Protein AF-A0A1V5NYH4-F1 (afdb_monomer_lite)

Secondary structure (DSSP, 8-state):
----------S----PPP-EE---S---BPP-TT-BGGG--TT-SSS-S----EEEEE-TTS-EEEEE-TT--BHHHHHHHHH-GGG---EEEEE-TTSSSEEEEE-S--SS-EEEEEESSSHHHHTT--EEESSSEEPPPP--PPP-TT-BGGGBTGGGT-----EEEEEETTEEEEEE-TT--BHHHHHHHHHHS-GGG-EEEEE-TTSS-EEEEETT--S-EEEEE-TT--HHHHTT-B----HHHHHHHHHHHHHTT-HHHIIIIIHHHHHHHHHHHHHHHHHHHHHHHHHHHHHHHHHHHHHHHHHHHHHHH---HHHHHHHHHHHHHHHHHHHHHHHHHHHHHHHHT--

Foldseek 3Di:
DDPDPPDPPDDPPPDDDFAKQWFPFFQQFFADQAFFQQQWPLQDPPDRGAWFAWKWWAALQGDIATFGLPPDTGPNSVQCRVPPPVRVAQWHWDQDPVRQAIKIFGDPPHQHKTAMGDDVGCRCVLRQNHDIDSDRMRDRDGRRGFADQARFQQRTCVVPVGAQFAKKWKAAALDTDIQHRPPGTGVNSVQCSQCPVDCVNQKGWDQDSSRGAIMMGRNVRHPDIAMGDDPPGCNCVSRSRHDPLDVVVLVVVLVVCVVSVVVCCNPRPSVVSNVVNVVVVVVVVVVVVVVVVVVVVVVVVVVVVVVVVVVVCCVVPPDPVVVVVVVVVVVVVVVVVVVVVVVVVVVVVVVVVPD

Radius of gyration: 40.14 Å; chains: 1; bounding box: 80×138×103 Å

Sequence (355 aa):
MNHTTSTLTGTPITSKALPTLLGSVDLNPAVDETTELSALNSGRTLNKGANLGVIRITDKAGNFRAIDLRGAKTIKDVLDKINDRTNGIGVEARINANRNGIDIVDKTGGSGWLEVIDIGSSAAADLGIFGKTIETQIRGADIDPAVTASTKIDLLRVNEGGVPLGKVYVQSGDYSGTIDLTGVKTVGELMEKLSTTDSNFNMAAWVDSDGKRLNITNTKGQAYIKVRDLGETATASSLGLGGSRSIFETLVDLRDNLYRNDSKAISEESIKVIQEDIERVLKVHAEVGSRINRLDYAKEKAETINLNLSKMLSEVEDIDMTEAITRMTQYETAFQAALQTGAKLLQTTLMDFLS

Structure (mmCIF, N/CA/C/O backbone):
data_AF-A0A1V5NYH4-F1
#
_entry.id   AF-A0A1V5NYH4-F1
#
loop_
_atom_site.group_PDB
_atom_site.id
_atom_site.type_symbol
_atom_site.label_atom_id
_atom_site.label_alt_id
_atom_site.label_comp_id
_atom_site.label_asym_id
_atom_site.label_entity_id
_atom_site.label_seq_id
_atom_site.pdbx_PDB_ins_code
_atom_site.Cartn_x
_atom_site.Cartn_y
_atom_site.Cartn_z
_atom_site.occupancy
_atom_site.B_iso_or_equiv
_atom_site.auth_seq_id
_atom_site.auth_comp_id
_atom_site.auth_asym_id
_atom_site.auth_atom_id
_atom_site.pdbx_PDB_model_num
ATOM 1 N N . MET A 1 1 ? 4.973 -55.664 -0.077 1.00 41.41 1 MET A N 1
ATOM 2 C CA . MET A 1 1 ? 4.697 -54.738 1.039 1.00 41.41 1 MET A CA 1
ATOM 3 C C . MET A 1 1 ? 3.362 -54.081 0.740 1.00 41.41 1 MET A C 1
ATOM 5 O O . MET A 1 1 ? 3.262 -53.387 -0.261 1.00 41.41 1 MET A O 1
ATOM 9 N N . ASN A 1 2 ? 2.322 -54.407 1.508 1.00 37.50 2 ASN A N 1
ATOM 10 C CA . ASN A 1 2 ? 0.984 -53.841 1.326 1.00 37.50 2 ASN A CA 1
ATOM 11 C C . ASN A 1 2 ? 0.962 -52.418 1.892 1.00 37.50 2 ASN A C 1
ATOM 13 O O . ASN A 1 2 ? 1.167 -52.241 3.090 1.00 37.50 2 ASN A O 1
ATOM 17 N N . HIS A 1 3 ? 0.695 -51.422 1.049 1.00 44.88 3 HIS A N 1
ATOM 18 C CA . HIS A 1 3 ? 0.308 -50.092 1.510 1.00 44.88 3 HIS A CA 1
ATOM 19 C C . HIS A 1 3 ? -1.157 -50.150 1.945 1.00 44.88 3 HIS A C 1
ATOM 21 O O . HIS A 1 3 ? -2.061 -50.132 1.114 1.00 44.88 3 HIS A O 1
ATOM 27 N N . THR A 1 4 ? -1.403 -50.25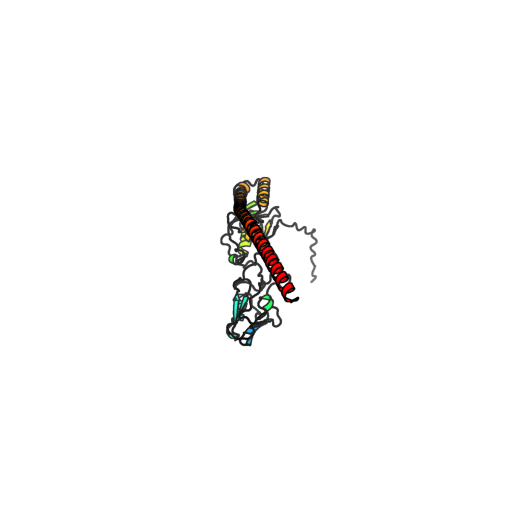5 3.247 1.00 38.41 4 THR A N 1
ATOM 28 C CA . THR A 1 4 ? -2.721 -49.967 3.815 1.00 38.41 4 THR A CA 1
ATOM 29 C C . THR A 1 4 ? -2.922 -48.457 3.796 1.00 38.41 4 THR A C 1
ATOM 31 O O . THR A 1 4 ? -2.272 -47.727 4.544 1.00 38.41 4 THR A O 1
ATOM 34 N N . THR A 1 5 ? -3.802 -47.981 2.922 1.00 47.00 5 THR A N 1
ATOM 35 C CA . THR A 1 5 ? -4.381 -46.640 2.993 1.00 47.00 5 THR A CA 1
ATOM 36 C C . THR A 1 5 ? -5.173 -46.538 4.293 1.00 47.00 5 THR A C 1
ATOM 38 O O . THR A 1 5 ? -6.282 -47.053 4.404 1.00 47.00 5 THR A O 1
ATOM 41 N N . SER A 1 6 ? -4.589 -45.900 5.303 1.00 48.06 6 SER A N 1
ATOM 42 C CA . SER A 1 6 ? -5.291 -45.560 6.538 1.00 48.06 6 SER A CA 1
ATOM 43 C C . SER A 1 6 ? -6.313 -44.465 6.235 1.00 48.06 6 SER A C 1
ATOM 45 O O . SER A 1 6 ? -5.992 -43.279 6.232 1.00 48.06 6 SER A O 1
ATOM 47 N N . THR A 1 7 ? -7.553 -44.850 5.943 1.00 51.72 7 THR A N 1
ATOM 48 C CA . THR A 1 7 ? -8.695 -43.933 5.968 1.00 51.72 7 THR A CA 1
ATOM 49 C C . THR A 1 7 ? -8.915 -43.475 7.407 1.00 51.72 7 THR A C 1
ATOM 51 O O . THR A 1 7 ? -9.221 -44.299 8.270 1.00 51.72 7 THR A O 1
ATOM 54 N N . LEU A 1 8 ? -8.770 -42.174 7.679 1.00 51.34 8 LEU A N 1
ATOM 55 C CA . LEU A 1 8 ? -9.234 -41.576 8.932 1.00 51.34 8 LEU A CA 1
ATOM 56 C C . LEU A 1 8 ? -10.770 -41.673 8.971 1.00 51.34 8 LEU A C 1
ATOM 58 O O . LEU A 1 8 ? -11.474 -40.812 8.453 1.00 51.34 8 LEU A O 1
ATOM 62 N N . THR A 1 9 ? -11.310 -42.731 9.570 1.00 53.28 9 THR A N 1
ATOM 63 C CA . THR A 1 9 ? -12.728 -42.799 9.943 1.00 53.28 9 THR A CA 1
ATOM 64 C C . THR A 1 9 ? -12.902 -42.100 11.288 1.00 53.28 9 THR A C 1
ATOM 66 O O . THR A 1 9 ? -12.931 -42.742 12.337 1.00 53.28 9 THR A O 1
ATOM 69 N N . GLY A 1 10 ? -12.930 -40.769 11.259 1.00 51.34 10 GLY A N 1
ATOM 70 C CA . GLY A 1 10 ? -13.265 -39.922 12.402 1.00 51.34 10 GLY A CA 1
ATOM 71 C C . GLY A 1 10 ? -14.642 -39.283 12.231 1.00 51.34 10 GLY A C 1
ATOM 72 O O . GLY A 1 10 ? -15.136 -39.152 11.112 1.00 51.34 10 GLY A O 1
ATOM 73 N N . THR A 1 11 ? -15.256 -38.881 13.346 1.00 56.59 11 THR A N 1
ATOM 74 C CA . THR A 1 11 ? -16.428 -37.987 13.397 1.00 56.59 11 THR A CA 1
ATOM 75 C C . THR A 1 11 ? -16.308 -36.828 12.397 1.00 56.59 11 THR A C 1
ATOM 77 O O . THR A 1 11 ? -15.184 -36.375 12.163 1.00 56.59 11 THR A O 1
ATOM 80 N N . PRO A 1 12 ? -17.422 -36.302 11.841 1.00 57.28 12 PRO A N 1
ATOM 81 C CA . PRO A 1 12 ? -17.380 -35.135 10.963 1.00 57.28 12 PRO A CA 1
ATOM 82 C C . PRO A 1 12 ? -16.512 -34.035 11.578 1.00 57.28 12 PRO A C 1
ATOM 84 O O . PRO A 1 12 ? -16.722 -33.663 12.734 1.00 57.28 12 PRO A O 1
ATOM 87 N N . ILE A 1 13 ? -15.527 -33.531 10.831 1.00 63.75 13 ILE A N 1
ATOM 88 C CA . ILE A 1 13 ? -14.748 -32.367 11.255 1.00 63.75 13 ILE A CA 1
ATOM 89 C C . ILE A 1 13 ? -15.710 -31.180 11.250 1.00 63.75 13 ILE A C 1
ATOM 91 O O . ILE A 1 13 ? -15.980 -30.577 10.216 1.00 63.75 13 ILE A O 1
ATOM 95 N N . THR A 1 14 ? -16.264 -30.853 12.411 1.00 53.94 14 THR A N 1
ATOM 96 C CA . THR A 1 14 ? -16.977 -29.597 12.613 1.00 53.94 14 THR A CA 1
ATOM 97 C C . THR A 1 14 ? -15.937 -28.518 12.887 1.00 53.94 14 THR A C 1
ATOM 99 O O . THR A 1 14 ? -15.532 -28.313 14.031 1.00 53.94 14 THR A O 1
ATOM 102 N N . SER A 1 15 ? -15.461 -27.840 11.841 1.00 62.19 15 SER A N 1
ATOM 103 C CA . SER A 1 15 ? -14.643 -26.638 12.010 1.00 62.19 15 SER A CA 1
ATOM 104 C C . SER A 1 15 ? -15.550 -25.495 12.459 1.00 62.19 15 SER A C 1
ATOM 106 O O . SER A 1 15 ? -16.315 -24.945 11.664 1.00 62.19 15 SER A O 1
ATOM 108 N N . LYS A 1 16 ? -15.501 -25.140 13.743 1.00 69.75 16 LYS A N 1
ATOM 109 C CA . LYS A 1 16 ? -16.129 -23.905 14.214 1.00 69.75 16 LYS A CA 1
ATOM 110 C C . LYS A 1 16 ? -15.299 -22.732 13.692 1.00 69.75 16 LYS A C 1
ATOM 112 O O . LYS A 1 16 ? -14.108 -22.659 13.982 1.00 69.75 16 LYS A O 1
ATOM 117 N N . ALA A 1 17 ? -15.919 -21.833 12.929 1.00 76.00 17 ALA A N 1
ATOM 118 C CA . ALA A 1 17 ? -15.264 -20.600 12.508 1.00 76.00 17 ALA A CA 1
ATOM 119 C C . ALA A 1 17 ? -14.871 -19.781 13.746 1.00 76.00 17 ALA A C 1
ATOM 121 O O . ALA A 1 17 ? -15.684 -19.587 14.658 1.00 76.00 17 ALA A O 1
ATOM 122 N N . LEU A 1 18 ? -13.617 -19.341 13.790 1.00 87.00 18 LEU A N 1
ATOM 123 C CA . LEU A 1 18 ? -13.124 -18.498 14.868 1.00 87.00 18 LEU A CA 1
ATOM 124 C C . LEU A 1 18 ? -13.563 -17.042 14.639 1.00 87.00 18 LEU A C 1
ATOM 126 O O . LEU A 1 18 ? -13.583 -16.585 13.491 1.00 87.00 18 LEU A O 1
ATOM 130 N N . PRO A 1 19 ? -13.909 -16.292 15.699 1.00 85.19 19 PRO A N 1
ATOM 131 C CA . PRO A 1 19 ? -14.210 -14.869 15.589 1.00 85.19 19 PRO A CA 1
ATOM 132 C C . PRO A 1 19 ? -13.019 -14.106 15.010 1.00 85.19 19 PRO A C 1
ATOM 134 O O . PRO A 1 19 ? -11.949 -14.066 15.615 1.00 85.19 19 PRO A O 1
ATOM 137 N N . THR A 1 20 ? -13.229 -13.528 13.827 1.00 88.44 20 THR A N 1
ATOM 138 C CA . THR A 1 20 ? -12.188 -12.923 12.992 1.00 88.44 20 THR A CA 1
ATOM 139 C C . THR A 1 20 ? -12.537 -11.473 12.676 1.00 88.44 20 THR A C 1
ATOM 141 O O . THR A 1 20 ? -13.640 -11.180 12.216 1.00 88.44 20 THR A O 1
ATOM 144 N N . LEU A 1 21 ? -11.576 -10.582 12.894 1.00 90.94 21 LEU A N 1
ATOM 145 C CA . LEU A 1 21 ? -11.545 -9.222 12.385 1.00 90.94 21 LEU A CA 1
ATOM 146 C C . LEU A 1 21 ? -10.815 -9.248 11.045 1.00 90.94 21 LEU A C 1
ATOM 148 O O . LEU A 1 21 ? -9.605 -9.477 10.990 1.00 90.94 21 LEU A O 1
ATOM 152 N N . LEU A 1 22 ? -11.570 -9.040 9.971 1.00 89.50 22 LEU A N 1
ATOM 153 C CA . LEU A 1 22 ? -11.005 -8.910 8.636 1.00 89.50 22 LEU A CA 1
ATOM 154 C C . LEU A 1 22 ? -10.508 -7.483 8.426 1.00 89.50 22 LEU A C 1
ATOM 156 O O . LEU A 1 22 ? -11.226 -6.526 8.726 1.00 89.50 22 LEU A O 1
ATOM 160 N N . GLY A 1 23 ? -9.305 -7.351 7.878 1.00 90.19 23 GLY A N 1
ATOM 161 C CA . GLY A 1 23 ? -8.759 -6.072 7.464 1.00 90.19 23 GLY A CA 1
ATOM 162 C C . GLY A 1 23 ? -9.660 -5.407 6.426 1.00 90.19 23 GLY A C 1
ATOM 163 O O . GLY A 1 23 ? -10.164 -6.046 5.497 1.00 90.19 23 GLY A O 1
ATOM 164 N N . SER A 1 24 ? -9.867 -4.104 6.582 1.00 89.44 24 SER A N 1
ATOM 165 C CA . SER A 1 24 ? -10.743 -3.303 5.718 1.00 89.44 24 SER A CA 1
ATOM 166 C C . SER A 1 24 ? -9.998 -2.502 4.647 1.00 89.44 24 SER A C 1
ATOM 168 O O . SER A 1 24 ? -10.626 -1.999 3.717 1.00 89.44 24 SER A O 1
ATOM 170 N N . VAL A 1 25 ? -8.671 -2.405 4.753 1.00 90.69 25 VAL A N 1
ATOM 171 C CA . VAL A 1 25 ? -7.818 -1.545 3.919 1.00 90.69 25 VAL A CA 1
ATOM 172 C C . VAL A 1 25 ? -6.821 -2.396 3.134 1.00 90.69 25 VAL A C 1
ATOM 174 O O . VAL A 1 25 ? -6.274 -3.354 3.677 1.00 90.69 25 VAL A O 1
ATOM 177 N N . ASP A 1 26 ? -6.597 -2.039 1.866 1.00 92.56 26 ASP A N 1
ATOM 178 C CA . ASP A 1 26 ? -5.453 -2.521 1.086 1.00 92.56 26 ASP A CA 1
ATOM 179 C C . ASP A 1 26 ? -4.197 -1.772 1.552 1.00 92.56 26 ASP A C 1
ATOM 181 O O . ASP A 1 26 ? -4.128 -0.546 1.489 1.00 92.56 26 ASP A O 1
ATOM 185 N N . LEU A 1 27 ? -3.224 -2.506 2.078 1.00 95.12 27 LEU A N 1
ATOM 186 C CA . LEU A 1 27 ? -1.997 -1.938 2.625 1.00 95.12 27 LEU A CA 1
ATOM 187 C C . LEU A 1 27 ? -1.012 -1.484 1.539 1.00 95.12 27 LEU A C 1
ATOM 189 O O . LEU A 1 27 ? -0.056 -0.783 1.882 1.00 95.12 27 LEU A O 1
ATOM 193 N N . ASN A 1 28 ? -1.241 -1.888 0.281 1.00 92.69 28 ASN A N 1
ATOM 194 C CA . ASN A 1 28 ? -0.554 -1.457 -0.938 1.00 92.69 28 ASN A CA 1
ATOM 195 C C . ASN A 1 28 ? 0.915 -1.034 -0.713 1.00 92.69 28 ASN A C 1
ATOM 197 O O . ASN A 1 28 ? 1.221 0.167 -0.654 1.00 92.69 28 ASN A O 1
ATOM 201 N N . PRO A 1 29 ? 1.823 -1.998 -0.474 1.00 96.62 29 PRO A N 1
ATOM 202 C CA . PRO A 1 29 ? 3.210 -1.684 -0.189 1.00 96.62 29 PRO A CA 1
ATOM 203 C C . PRO A 1 29 ? 3.895 -0.996 -1.371 1.00 96.62 29 PRO A C 1
ATOM 205 O O . PRO A 1 29 ? 3.733 -1.354 -2.532 1.00 96.62 29 PRO A O 1
ATOM 208 N N . ALA A 1 30 ? 4.740 -0.026 -1.059 1.00 97.06 30 ALA A N 1
ATOM 209 C CA . ALA A 1 30 ? 5.650 0.578 -2.007 1.00 97.06 30 ALA A CA 1
ATOM 210 C C . ALA A 1 30 ? 6.750 -0.405 -2.412 1.00 97.06 30 ALA A C 1
ATOM 212 O O . ALA A 1 30 ? 7.228 -1.215 -1.618 1.00 97.06 30 ALA A O 1
ATOM 213 N N . VAL A 1 31 ? 7.229 -0.236 -3.634 1.00 96.25 31 VAL A N 1
ATOM 214 C CA . VAL A 1 31 ? 8.360 -0.950 -4.199 1.00 96.25 31 VAL A CA 1
ATOM 215 C C . VAL A 1 31 ? 9.671 -0.366 -3.661 1.00 96.25 31 VAL A C 1
ATOM 217 O O . VAL A 1 31 ? 9.890 0.853 -3.585 1.00 96.25 31 VAL A O 1
ATOM 220 N N . ASP A 1 32 ? 10.579 -1.259 -3.289 1.00 96.00 32 ASP A N 1
ATOM 221 C CA . ASP A 1 32 ? 11.976 -0.973 -2.984 1.00 96.00 32 ASP A CA 1
ATOM 222 C C . ASP A 1 32 ? 12.898 -2.038 -3.600 1.00 96.00 32 ASP A C 1
ATOM 224 O O . ASP A 1 32 ? 12.448 -3.031 -4.169 1.00 96.00 32 ASP A O 1
ATOM 228 N N . GLU A 1 33 ? 14.209 -1.841 -3.491 1.00 96.88 33 GLU A N 1
ATOM 229 C CA . GLU A 1 33 ? 15.211 -2.773 -4.025 1.00 96.88 33 GLU A CA 1
ATOM 230 C C . GLU A 1 33 ? 15.116 -4.194 -3.440 1.00 96.88 33 GLU A C 1
ATOM 232 O O . GLU A 1 33 ? 15.526 -5.160 -4.088 1.00 96.88 33 GLU A O 1
ATOM 237 N N . THR A 1 34 ? 14.564 -4.336 -2.232 1.00 95.62 34 THR A N 1
ATOM 238 C CA . THR A 1 34 ? 14.414 -5.620 -1.534 1.00 95.62 34 THR A CA 1
ATOM 239 C C . THR A 1 34 ? 13.095 -6.327 -1.836 1.00 95.62 34 THR A C 1
ATOM 241 O O . THR A 1 34 ? 12.924 -7.475 -1.439 1.00 95.62 34 THR A O 1
ATOM 244 N N . THR A 1 35 ? 12.181 -5.674 -2.558 1.00 96.62 35 THR A N 1
ATOM 245 C CA . THR A 1 35 ? 10.874 -6.233 -2.908 1.00 96.62 35 THR A CA 1
ATOM 246 C C . THR A 1 35 ? 11.048 -7.482 -3.772 1.00 96.62 35 THR A C 1
ATOM 248 O O . THR A 1 35 ? 11.737 -7.455 -4.796 1.00 96.62 35 THR A O 1
ATOM 251 N N . GLU A 1 36 ? 10.440 -8.589 -3.346 1.00 95.75 36 GLU A N 1
ATOM 252 C CA . GLU A 1 36 ? 10.538 -9.882 -4.022 1.00 95.75 36 GLU A CA 1
ATOM 253 C C . GLU A 1 36 ? 9.670 -9.933 -5.281 1.00 95.75 36 GLU A C 1
ATOM 255 O O . GLU A 1 36 ? 8.500 -9.551 -5.278 1.00 95.75 36 GLU A O 1
ATOM 260 N N . LEU A 1 37 ? 10.217 -10.491 -6.359 1.00 95.69 37 LEU A N 1
ATOM 261 C CA . LEU A 1 37 ? 9.521 -10.606 -7.643 1.00 95.69 37 LEU A CA 1
ATOM 262 C C . LEU A 1 37 ? 8.357 -11.602 -7.595 1.00 95.69 37 LEU A C 1
ATOM 264 O O . LEU A 1 37 ? 7.413 -11.486 -8.371 1.00 95.69 37 LEU A O 1
ATOM 268 N N . SER A 1 38 ? 8.401 -12.565 -6.672 1.00 93.81 38 SER A N 1
ATOM 269 C CA . SER A 1 38 ? 7.306 -13.500 -6.396 1.00 93.81 38 SER A CA 1
ATOM 270 C C . SER A 1 38 ? 6.105 -12.844 -5.718 1.00 93.81 38 SER A C 1
ATOM 272 O O . SER A 1 38 ? 5.007 -13.388 -5.800 1.00 93.81 38 SER A O 1
ATOM 274 N N . ALA A 1 39 ? 6.294 -11.696 -5.062 1.00 93.38 39 ALA A N 1
ATOM 275 C CA . ALA A 1 39 ? 5.223 -10.980 -4.376 1.00 93.38 39 ALA A CA 1
ATOM 276 C C . ALA A 1 39 ? 4.447 -10.033 -5.306 1.00 93.38 39 ALA A C 1
ATOM 278 O O . ALA A 1 39 ? 3.388 -9.553 -4.925 1.00 93.38 39 ALA A O 1
ATOM 279 N N . LEU A 1 40 ? 4.951 -9.748 -6.508 1.00 94.94 40 LEU A N 1
ATOM 280 C CA . LEU A 1 40 ? 4.339 -8.781 -7.423 1.00 94.94 40 LEU A CA 1
ATOM 281 C C . LEU A 1 40 ? 2.959 -9.218 -7.922 1.00 94.94 40 LEU A C 1
ATOM 283 O O . LEU A 1 40 ? 2.596 -10.393 -7.877 1.00 94.94 40 LEU A O 1
ATOM 287 N N . ASN A 1 41 ? 2.215 -8.268 -8.478 1.00 93.81 41 ASN A N 1
ATOM 288 C CA . ASN A 1 41 ? 0.937 -8.484 -9.138 1.00 93.81 41 ASN A CA 1
ATOM 289 C C . ASN A 1 41 ? -0.086 -9.201 -8.236 1.00 93.81 41 ASN A C 1
ATOM 291 O O . ASN A 1 41 ? -0.795 -10.111 -8.680 1.00 93.81 41 ASN A O 1
ATOM 295 N N . SER A 1 42 ? -0.146 -8.813 -6.961 1.00 89.31 42 SER A N 1
ATOM 296 C CA . SER A 1 42 ? -0.943 -9.472 -5.920 1.00 89.31 42 SER A CA 1
ATOM 297 C C . SER A 1 42 ? -2.444 -9.484 -6.222 1.00 89.31 42 SER A C 1
ATOM 299 O O . SER A 1 42 ? -3.125 -10.464 -5.908 1.00 89.31 42 SER A O 1
ATOM 301 N N . GLY A 1 43 ? -2.946 -8.457 -6.917 1.00 80.62 43 GLY A N 1
ATOM 302 C CA . GLY A 1 43 ? -4.324 -8.356 -7.387 1.00 80.62 43 GLY A CA 1
ATOM 303 C C . GLY A 1 43 ? -4.714 -9.348 -8.487 1.00 80.62 43 GLY A C 1
ATOM 304 O O . GLY A 1 43 ? -5.896 -9.450 -8.820 1.00 80.62 43 GLY A O 1
ATOM 305 N N . ARG A 1 44 ? -3.770 -10.111 -9.056 1.00 81.81 44 ARG A N 1
ATOM 306 C CA . ARG A 1 44 ? -4.088 -11.156 -10.039 1.00 81.81 44 ARG A CA 1
ATOM 307 C C . ARG A 1 44 ? -4.570 -12.428 -9.345 1.00 81.81 44 ARG A C 1
ATOM 309 O O . ARG A 1 44 ? -3.973 -12.912 -8.387 1.00 81.81 44 ARG A O 1
ATOM 316 N N . THR A 1 45 ? -5.634 -13.024 -9.877 1.00 74.62 45 THR A N 1
ATOM 317 C CA . THR A 1 45 ? -6.187 -14.293 -9.372 1.00 74.62 45 THR A CA 1
ATOM 318 C C . THR A 1 45 ? -5.346 -15.512 -9.759 1.00 74.62 45 THR A C 1
ATOM 320 O O . THR A 1 45 ? -5.355 -16.512 -9.047 1.00 74.62 45 THR A O 1
ATOM 323 N N . LEU A 1 46 ? -4.602 -15.433 -10.865 1.00 72.06 46 LEU A N 1
ATOM 324 C CA . LEU A 1 46 ? -3.691 -16.465 -11.365 1.00 72.06 46 LEU A CA 1
ATOM 325 C C . LEU A 1 46 ? -2.352 -15.825 -11.743 1.00 72.06 46 LEU A C 1
ATOM 327 O O . LEU A 1 46 ? -2.322 -14.674 -12.173 1.00 72.06 46 LEU A O 1
ATOM 331 N N . ASN A 1 47 ? -1.263 -16.592 -11.631 1.00 73.50 47 ASN A N 1
ATOM 332 C CA . ASN A 1 47 ? 0.095 -16.157 -11.982 1.00 73.50 47 ASN A CA 1
ATOM 333 C C . ASN A 1 47 ? 0.536 -14.888 -11.228 1.00 73.50 47 ASN A C 1
ATOM 335 O O . ASN A 1 47 ? 0.976 -13.914 -11.839 1.00 73.50 47 ASN A O 1
ATOM 339 N N . LYS A 1 48 ? 0.389 -14.905 -9.894 1.00 83.38 48 LYS A N 1
ATOM 340 C CA . LYS A 1 48 ? 1.012 -13.907 -9.014 1.00 83.38 48 LYS A CA 1
ATOM 341 C C . LYS A 1 48 ? 2.539 -13.981 -9.143 1.00 83.38 48 LYS A C 1
ATOM 343 O O . LYS A 1 48 ? 3.098 -15.048 -9.408 1.00 83.38 48 LYS A O 1
ATOM 348 N N . GLY A 1 49 ? 3.193 -12.850 -8.932 1.00 90.56 49 GLY A N 1
ATOM 349 C CA . GLY A 1 49 ? 4.614 -12.643 -9.166 1.00 90.56 49 GLY A CA 1
ATOM 350 C C . GLY A 1 49 ? 4.927 -12.219 -10.602 1.00 90.56 49 GLY A C 1
ATOM 351 O O . GLY A 1 49 ? 4.040 -11.849 -11.374 1.00 90.56 49 GLY A O 1
ATOM 352 N N . ALA A 1 50 ? 6.211 -12.251 -10.950 1.00 93.31 50 ALA A N 1
ATOM 353 C CA . ALA A 1 50 ? 6.691 -12.010 -12.305 1.00 93.31 50 ALA A CA 1
ATOM 354 C C . ALA A 1 50 ? 7.176 -13.307 -12.961 1.00 93.31 50 ALA A C 1
ATOM 356 O O . ALA A 1 50 ? 8.037 -14.008 -12.424 1.00 93.31 50 ALA A O 1
ATOM 357 N N . ASN A 1 51 ? 6.660 -13.613 -14.151 1.00 94.00 51 ASN A N 1
ATOM 358 C CA . ASN A 1 51 ? 7.119 -14.747 -14.942 1.00 94.00 51 ASN A CA 1
ATOM 359 C C . ASN A 1 51 ? 8.383 -14.363 -15.719 1.00 94.00 51 ASN A C 1
ATOM 361 O O . ASN A 1 51 ? 8.337 -13.892 -16.859 1.00 94.00 51 ASN A O 1
ATOM 365 N N . LEU A 1 52 ? 9.521 -14.534 -15.052 1.00 94.25 52 LEU A N 1
ATOM 366 C CA . LEU A 1 52 ? 10.820 -14.113 -15.551 1.00 94.25 52 LEU A CA 1
ATOM 367 C C . LEU A 1 52 ? 11.261 -14.895 -16.790 1.00 94.25 52 LEU A C 1
ATOM 369 O O . LEU A 1 52 ? 11.219 -16.123 -16.844 1.00 94.25 52 LEU A O 1
ATOM 373 N N . GLY A 1 53 ? 11.792 -14.155 -17.755 1.00 95.50 53 GLY A N 1
ATOM 374 C CA . GLY A 1 53 ? 12.345 -14.680 -18.991 1.00 95.50 53 GLY A CA 1
ATOM 375 C C . GLY A 1 53 ? 13.319 -13.689 -19.601 1.00 95.50 53 GLY A C 1
ATOM 376 O O . GLY A 1 53 ? 14.038 -12.988 -18.887 1.00 95.50 53 GLY A O 1
ATOM 377 N N . VAL A 1 54 ? 13.353 -13.641 -20.926 1.00 97.75 54 VAL A N 1
ATOM 378 C CA . VAL A 1 54 ? 14.214 -12.712 -21.653 1.00 97.75 54 VAL A CA 1
ATOM 379 C C . VAL A 1 54 ? 13.363 -11.554 -22.148 1.00 97.75 54 VAL A C 1
ATOM 381 O O . VAL A 1 54 ? 12.320 -11.764 -22.762 1.00 97.75 54 VAL A O 1
ATOM 384 N N . ILE A 1 55 ? 13.829 -10.333 -21.921 1.00 98.38 55 ILE A N 1
ATOM 385 C CA . ILE A 1 55 ? 13.224 -9.126 -22.486 1.00 98.38 55 ILE A CA 1
ATOM 386 C C . ILE A 1 55 ? 14.165 -8.534 -23.529 1.00 98.38 55 ILE A C 1
ATOM 388 O O . ILE A 1 55 ? 15.383 -8.634 -23.393 1.00 98.38 55 ILE A O 1
ATOM 392 N N . ARG A 1 56 ? 13.631 -7.903 -24.574 1.00 98.44 56 ARG A N 1
ATOM 393 C CA . ARG A 1 56 ? 14.427 -7.059 -25.473 1.00 98.44 56 ARG A CA 1
ATOM 394 C C . ARG A 1 56 ? 14.173 -5.607 -25.127 1.00 98.44 56 ARG A C 1
ATOM 396 O O . ARG A 1 56 ? 13.026 -5.175 -25.174 1.00 98.44 56 ARG A O 1
ATOM 403 N N . ILE A 1 57 ? 15.240 -4.860 -24.878 1.00 98.56 57 ILE A N 1
ATOM 404 C CA . ILE A 1 57 ? 15.186 -3.404 -24.761 1.00 98.56 57 ILE A CA 1
ATOM 405 C C . ILE A 1 57 ? 15.885 -2.800 -25.974 1.00 98.56 57 ILE A C 1
ATOM 407 O O . ILE A 1 57 ? 16.981 -3.234 -26.324 1.00 98.56 57 ILE A O 1
ATOM 411 N N . THR A 1 58 ? 15.240 -1.826 -26.610 1.00 98.25 58 THR A N 1
ATOM 412 C CA . THR A 1 58 ? 15.782 -1.014 -27.705 1.00 98.25 58 THR A CA 1
ATOM 413 C C . THR A 1 58 ? 15.842 0.434 -27.243 1.00 98.25 58 THR A C 1
ATOM 415 O O . THR A 1 58 ? 14.8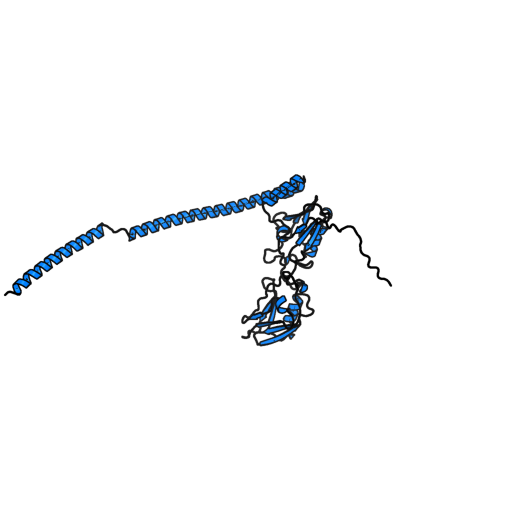16 0.978 -26.838 1.00 98.25 58 THR A O 1
ATOM 418 N N . ASP A 1 59 ? 17.028 1.036 -27.275 1.00 97.81 59 ASP A N 1
ATOM 419 C CA . ASP A 1 59 ? 17.231 2.448 -26.958 1.00 97.81 59 ASP A CA 1
ATOM 420 C C . ASP A 1 59 ? 16.847 3.353 -28.141 1.00 97.81 59 ASP A C 1
ATOM 422 O O . ASP A 1 59 ? 16.638 2.899 -29.271 1.00 97.81 59 ASP A O 1
ATOM 426 N N . LYS A 1 60 ? 16.760 4.664 -27.905 1.00 97.69 60 LYS A N 1
ATOM 427 C CA . LYS A 1 60 ? 16.357 5.613 -28.952 1.00 97.69 60 LYS A CA 1
ATOM 428 C C . LYS A 1 60 ? 17.430 5.831 -30.021 1.00 97.69 60 LYS A C 1
ATOM 430 O O . LYS A 1 60 ? 17.113 6.393 -31.072 1.00 97.69 60 LYS A O 1
ATOM 435 N N . ALA A 1 61 ? 18.675 5.416 -29.789 1.00 96.88 61 ALA A N 1
ATOM 436 C CA . ALA A 1 61 ? 19.725 5.393 -30.807 1.00 96.88 61 ALA A CA 1
ATOM 437 C C . ALA A 1 61 ? 19.615 4.167 -31.736 1.00 96.88 61 ALA A C 1
ATOM 439 O O . ALA A 1 61 ? 20.310 4.105 -32.749 1.00 96.88 61 ALA A O 1
ATOM 440 N N . GLY A 1 62 ? 18.710 3.230 -31.433 1.00 95.56 62 GLY A N 1
ATOM 441 C CA . GLY A 1 62 ? 18.448 2.030 -32.221 1.00 95.56 62 GLY A CA 1
ATOM 442 C C . GLY A 1 62 ? 19.286 0.820 -31.809 1.00 95.56 62 GLY A C 1
ATOM 443 O O . GLY A 1 62 ? 19.184 -0.224 -32.457 1.00 95.56 62 GLY A O 1
ATOM 444 N N . ASN A 1 63 ? 20.088 0.917 -30.743 1.00 96.88 63 ASN A N 1
ATOM 445 C CA . ASN A 1 63 ? 20.771 -0.249 -30.190 1.00 96.88 63 ASN A CA 1
ATOM 446 C C . ASN A 1 63 ? 19.766 -1.082 -29.404 1.00 96.88 63 ASN A C 1
ATOM 448 O O . ASN A 1 63 ? 18.909 -0.546 -28.703 1.00 96.88 63 ASN A O 1
ATOM 452 N N . PHE A 1 64 ? 19.894 -2.403 -29.472 1.00 97.38 64 PHE A N 1
ATOM 453 C CA . PHE A 1 64 ? 19.034 -3.296 -28.713 1.00 97.38 64 PHE A CA 1
ATOM 454 C C . PHE A 1 64 ? 19.825 -4.406 -28.039 1.00 97.38 64 PHE A C 1
ATOM 456 O O . PHE A 1 64 ? 20.858 -4.860 -28.536 1.00 97.38 64 PHE A O 1
ATOM 463 N N . ARG A 1 65 ? 19.295 -4.891 -26.917 1.00 98.31 65 ARG A N 1
ATOM 464 C CA . ARG A 1 65 ? 19.840 -6.045 -26.209 1.00 98.31 65 ARG A CA 1
ATOM 465 C C . ARG A 1 65 ? 18.727 -6.931 -25.679 1.00 98.31 65 ARG A C 1
ATOM 467 O O . ARG A 1 65 ? 17.722 -6.445 -25.168 1.00 98.31 65 ARG A O 1
ATOM 474 N N . ALA A 1 66 ? 18.933 -8.237 -25.810 1.00 97.81 66 ALA A N 1
ATOM 475 C CA . ALA A 1 66 ? 18.162 -9.240 -25.095 1.00 97.81 66 ALA A CA 1
ATOM 476 C C . ALA A 1 66 ? 18.784 -9.428 -23.703 1.00 97.81 66 ALA A C 1
ATOM 478 O O . ALA A 1 66 ? 19.950 -9.813 -23.599 1.00 97.81 66 ALA A O 1
ATOM 479 N N . ILE A 1 67 ? 18.024 -9.120 -22.656 1.00 98.25 67 ILE A N 1
ATOM 480 C CA . ILE A 1 67 ? 18.443 -9.183 -21.257 1.00 98.25 67 ILE A CA 1
ATOM 481 C C . ILE A 1 67 ? 17.724 -10.357 -20.604 1.00 98.25 67 ILE A C 1
ATOM 483 O O . ILE A 1 67 ? 16.496 -10.436 -20.610 1.00 98.25 67 ILE A O 1
ATOM 487 N N . ASP A 1 68 ? 18.505 -11.279 -20.048 1.00 97.75 68 ASP A N 1
ATOM 488 C CA . ASP A 1 68 ? 17.986 -12.450 -19.354 1.00 97.75 68 ASP A CA 1
ATOM 489 C C . ASP A 1 68 ? 17.701 -12.124 -17.886 1.00 97.75 68 ASP A C 1
ATOM 491 O O . ASP A 1 68 ? 18.620 -11.970 -17.072 1.00 97.75 68 ASP A O 1
ATOM 495 N N . LEU A 1 69 ? 16.418 -12.039 -17.541 1.00 97.75 69 LEU A N 1
ATOM 496 C CA . LEU A 1 69 ? 15.957 -11.774 -16.182 1.00 97.75 69 LEU A CA 1
ATOM 497 C C . LEU A 1 69 ? 15.806 -13.045 -15.345 1.00 97.75 69 LEU A C 1
ATOM 499 O O . LEU A 1 69 ? 15.546 -12.951 -14.147 1.00 97.75 69 LEU A O 1
ATOM 503 N N . ARG A 1 70 ? 16.013 -14.239 -15.916 1.00 96.44 70 ARG A N 1
ATOM 504 C CA . ARG A 1 70 ? 15.927 -15.491 -15.155 1.00 96.44 70 ARG A CA 1
ATOM 505 C C . ARG A 1 70 ? 16.929 -15.497 -13.999 1.00 96.44 70 ARG A C 1
ATOM 507 O O . ARG A 1 70 ? 18.044 -14.971 -14.093 1.00 96.44 70 ARG A O 1
ATOM 514 N N . GLY A 1 71 ? 16.504 -16.104 -12.893 1.00 95.00 71 GLY A N 1
ATOM 515 C CA . GLY A 1 71 ? 17.276 -16.191 -11.653 1.00 95.00 71 GLY A CA 1
ATOM 516 C C . GLY A 1 71 ? 17.259 -14.927 -10.788 1.00 95.00 71 GLY A C 1
ATOM 517 O O . GLY A 1 71 ? 17.760 -14.993 -9.668 1.00 95.00 71 GLY A O 1
ATOM 518 N N . ALA A 1 72 ? 16.680 -13.815 -11.258 1.00 97.50 72 ALA A N 1
ATOM 519 C CA . ALA A 1 72 ? 16.409 -12.656 -10.411 1.00 97.50 72 ALA A CA 1
ATOM 520 C C . ALA A 1 72 ? 15.375 -13.013 -9.331 1.00 97.50 72 ALA A C 1
ATOM 522 O O . ALA A 1 72 ? 14.428 -13.760 -9.587 1.00 97.50 72 ALA A O 1
ATOM 523 N N . LYS A 1 73 ? 15.562 -12.485 -8.122 1.00 96.88 73 LYS A N 1
ATOM 524 C CA . LYS A 1 73 ? 14.672 -12.692 -6.974 1.00 96.88 73 LYS A CA 1
ATOM 525 C C . LYS A 1 73 ? 14.030 -11.398 -6.505 1.00 96.88 73 LYS A C 1
ATOM 527 O O . LYS A 1 73 ? 12.896 -11.440 -6.037 1.00 96.88 73 LYS A O 1
ATOM 53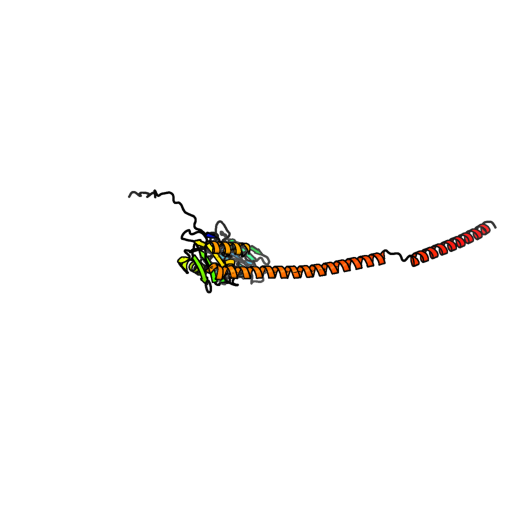2 N N . THR A 1 74 ? 14.723 -10.270 -6.640 1.00 97.81 74 THR A N 1
ATOM 533 C CA . THR A 1 74 ? 14.235 -8.963 -6.182 1.00 97.81 74 THR A CA 1
ATOM 534 C C . THR A 1 74 ? 14.237 -7.917 -7.292 1.00 97.81 74 THR A C 1
ATOM 536 O O . THR A 1 74 ? 14.828 -8.104 -8.358 1.00 97.81 74 THR A O 1
ATOM 539 N N . ILE A 1 75 ? 13.596 -6.778 -7.025 1.00 98.00 75 ILE A N 1
ATOM 540 C CA . ILE A 1 75 ? 13.651 -5.596 -7.895 1.00 98.00 75 ILE A CA 1
ATOM 541 C C . ILE A 1 75 ? 15.097 -5.171 -8.145 1.00 98.00 75 ILE A C 1
ATOM 543 O O . ILE A 1 75 ? 15.441 -4.862 -9.284 1.00 98.00 75 ILE A O 1
ATOM 547 N N . LYS A 1 76 ? 15.970 -5.228 -7.131 1.00 98.44 76 LYS A N 1
ATOM 548 C CA . LYS A 1 76 ? 17.395 -4.931 -7.305 1.00 98.44 76 LYS A CA 1
ATOM 549 C C . LYS A 1 76 ? 18.046 -5.771 -8.401 1.00 98.44 76 LYS A C 1
ATOM 551 O O . LYS A 1 76 ? 18.738 -5.212 -9.244 1.00 98.44 76 LYS A O 1
ATOM 556 N N . ASP A 1 77 ? 17.793 -7.077 -8.430 1.00 98.56 77 ASP A N 1
ATOM 557 C CA . ASP A 1 77 ? 18.381 -7.960 -9.442 1.00 98.56 77 ASP A CA 1
ATOM 558 C C . ASP A 1 77 ? 17.938 -7.570 -10.863 1.00 98.56 77 ASP A C 1
ATOM 560 O O . ASP A 1 77 ? 18.725 -7.641 -11.808 1.00 98.56 77 ASP A O 1
ATOM 564 N N . VAL A 1 78 ? 16.680 -7.142 -11.025 1.00 98.44 78 VAL A N 1
ATOM 565 C CA . VAL A 1 78 ? 16.146 -6.652 -12.307 1.00 98.44 78 VAL A CA 1
ATOM 566 C C . VAL A 1 78 ? 16.823 -5.347 -12.710 1.00 98.44 78 VAL A C 1
ATOM 568 O O . VAL A 1 78 ? 17.276 -5.223 -13.849 1.00 98.44 78 VAL A O 1
ATOM 571 N N . LEU A 1 79 ? 16.920 -4.390 -11.783 1.00 98.62 79 LEU A N 1
ATOM 572 C CA . LEU A 1 79 ? 17.579 -3.109 -12.031 1.00 98.62 79 LEU A CA 1
ATOM 573 C C . LEU A 1 79 ? 19.050 -3.315 -12.401 1.00 98.62 79 LEU A C 1
ATOM 575 O O . LEU A 1 79 ? 19.497 -2.766 -13.404 1.00 98.62 79 LEU A O 1
ATOM 579 N N . ASP A 1 80 ? 19.779 -4.146 -11.656 1.00 98.56 80 ASP A N 1
ATOM 580 C CA . ASP A 1 80 ? 21.189 -4.449 -11.911 1.00 98.56 80 ASP A CA 1
ATOM 581 C C . ASP A 1 80 ? 21.382 -5.101 -13.289 1.00 98.56 80 ASP A C 1
ATOM 583 O O . ASP A 1 80 ? 22.257 -4.690 -14.049 1.00 98.56 80 ASP A O 1
ATOM 587 N N . LYS A 1 81 ? 20.534 -6.074 -13.654 1.00 98.38 81 LYS A N 1
ATOM 588 C CA . LYS A 1 81 ? 20.599 -6.746 -14.963 1.00 98.38 81 LYS A CA 1
ATOM 589 C C . LYS A 1 81 ? 20.309 -5.807 -16.130 1.00 98.38 81 LYS A C 1
ATOM 591 O O . LYS A 1 81 ? 20.937 -5.947 -17.178 1.00 98.38 81 LYS A O 1
ATOM 596 N N . ILE A 1 82 ? 19.365 -4.874 -15.985 1.00 98.31 82 ILE A N 1
ATOM 597 C CA . ILE A 1 82 ? 19.055 -3.904 -17.045 1.00 98.31 82 ILE A CA 1
ATOM 598 C C . ILE A 1 82 ? 20.151 -2.838 -17.144 1.00 98.31 82 ILE A C 1
ATOM 600 O O . ILE A 1 82 ? 20.603 -2.524 -18.246 1.00 98.31 82 ILE A O 1
ATOM 604 N N . ASN A 1 83 ? 20.616 -2.333 -16.000 1.00 98.31 83 ASN A N 1
ATOM 605 C CA . ASN A 1 83 ? 21.612 -1.263 -15.907 1.00 98.31 83 ASN A CA 1
ATOM 606 C C . ASN A 1 83 ? 23.058 -1.728 -16.118 1.00 98.31 83 ASN A C 1
ATOM 608 O O . ASN A 1 83 ? 23.978 -0.904 -16.065 1.00 98.31 83 ASN A O 1
ATOM 612 N N . ASP A 1 84 ? 23.285 -3.021 -16.353 1.00 97.69 84 ASP A N 1
ATOM 613 C CA . ASP A 1 84 ? 24.608 -3.548 -16.655 1.00 97.69 84 ASP A CA 1
ATOM 614 C C . ASP A 1 84 ? 25.194 -2.850 -17.898 1.00 97.69 84 ASP A C 1
ATOM 616 O O . ASP A 1 84 ? 24.685 -2.948 -19.018 1.00 97.69 84 ASP A O 1
ATOM 620 N N . ARG A 1 85 ? 26.319 -2.153 -17.696 1.00 94.00 85 ARG A N 1
ATOM 621 C CA . ARG A 1 85 ? 27.053 -1.409 -18.733 1.00 94.00 85 ARG A CA 1
ATOM 622 C C . ARG A 1 85 ? 27.486 -2.306 -19.899 1.00 94.00 85 ARG A C 1
ATOM 624 O O . ARG A 1 85 ? 27.691 -1.806 -21.003 1.00 94.00 85 ARG A O 1
ATOM 631 N N . THR A 1 86 ? 27.621 -3.615 -19.684 1.00 95.50 86 THR A N 1
ATOM 632 C CA . THR A 1 86 ? 27.996 -4.588 -20.722 1.00 95.50 86 THR A CA 1
ATOM 633 C C . THR A 1 86 ? 26.858 -4.898 -21.707 1.00 95.50 86 THR A C 1
ATOM 635 O O . THR A 1 86 ? 27.096 -5.493 -22.769 1.00 95.50 86 THR A O 1
ATOM 638 N N . ASN A 1 87 ? 25.630 -4.443 -21.423 1.00 94.88 87 ASN A N 1
ATOM 639 C CA . ASN A 1 87 ? 24.486 -4.595 -22.321 1.00 94.88 87 ASN A CA 1
ATOM 640 C C . ASN A 1 87 ? 24.634 -3.785 -23.619 1.00 94.88 87 ASN A C 1
ATOM 642 O O . ASN A 1 87 ? 24.072 -4.186 -24.641 1.00 94.88 87 ASN A O 1
ATOM 646 N N . GLY A 1 88 ? 25.426 -2.706 -23.620 1.00 93.31 88 GLY A N 1
ATOM 647 C CA . GLY A 1 88 ? 25.685 -1.898 -24.819 1.00 93.31 88 GLY A CA 1
ATOM 648 C C . GLY A 1 88 ? 24.477 -1.092 -25.314 1.00 93.31 88 GLY A C 1
ATOM 649 O O . GLY A 1 88 ? 24.452 -0.698 -26.475 1.00 93.31 88 GLY A O 1
ATOM 650 N N . ILE A 1 89 ? 23.488 -0.866 -24.446 1.00 96.75 89 ILE A N 1
ATOM 651 C CA . ILE A 1 89 ? 22.321 -0.005 -24.685 1.00 96.75 89 ILE A CA 1
ATOM 652 C C . ILE A 1 89 ? 22.368 1.188 -23.730 1.00 96.75 89 ILE A C 1
ATOM 654 O O . ILE A 1 89 ? 22.800 1.053 -22.584 1.00 96.75 89 ILE A O 1
ATOM 658 N N . GLY A 1 90 ? 21.933 2.361 -24.185 1.00 96.44 90 GLY A N 1
ATOM 659 C CA . GLY A 1 90 ? 21.944 3.575 -23.367 1.00 96.44 90 GLY A CA 1
ATOM 660 C C . GLY A 1 90 ? 20.645 3.792 -22.600 1.00 96.44 90 GLY A C 1
ATOM 661 O O . GLY A 1 90 ? 19.964 4.783 -22.846 1.00 96.44 90 GLY A O 1
ATOM 662 N N . VAL A 1 91 ? 20.302 2.896 -21.672 1.00 97.94 91 VAL A N 1
ATOM 663 C CA . VAL A 1 91 ? 19.105 3.020 -20.819 1.00 97.94 91 VAL A CA 1
ATOM 664 C C . VAL A 1 91 ? 19.451 2.972 -19.329 1.00 97.94 91 VAL A C 1
ATOM 666 O O . VAL A 1 91 ? 20.484 2.437 -18.937 1.00 97.94 91 VAL A O 1
ATOM 669 N N . GLU A 1 92 ? 18.567 3.522 -18.502 1.00 98.25 92 GLU A N 1
ATOM 670 C CA . GLU A 1 92 ? 18.567 3.409 -17.043 1.00 98.25 92 GLU A CA 1
ATOM 671 C C . GLU A 1 92 ? 17.191 2.906 -16.587 1.00 98.25 92 GLU A C 1
ATOM 673 O O . GLU A 1 92 ? 16.183 3.584 -16.791 1.00 98.25 92 GLU A O 1
ATOM 678 N N . ALA A 1 93 ? 17.143 1.734 -15.961 1.00 98.56 93 ALA A N 1
ATOM 679 C CA . ALA A 1 93 ? 16.006 1.273 -15.179 1.00 98.56 93 ALA A CA 1
ATOM 680 C C . ALA A 1 93 ? 16.092 1.824 -13.752 1.00 98.56 93 ALA A C 1
ATOM 682 O O . ALA A 1 93 ? 17.142 1.737 -13.111 1.00 98.56 93 ALA A O 1
ATOM 683 N N . ARG A 1 94 ? 14.988 2.348 -13.223 1.00 98.50 94 ARG A N 1
ATOM 684 C CA . ARG A 1 94 ? 14.907 2.846 -11.841 1.00 98.50 94 ARG A CA 1
ATOM 685 C C . ARG A 1 94 ? 13.506 2.679 -11.274 1.00 98.50 94 ARG A C 1
ATOM 687 O O . ARG A 1 94 ? 12.541 2.666 -12.027 1.00 98.50 94 ARG A O 1
ATOM 694 N N . ILE A 1 95 ? 13.379 2.606 -9.952 1.00 98.44 95 ILE A N 1
ATOM 695 C CA . ILE A 1 95 ? 12.063 2.673 -9.300 1.00 98.44 95 ILE A CA 1
ATOM 696 C C . ILE A 1 95 ? 11.447 4.046 -9.595 1.00 98.44 95 ILE A C 1
ATOM 698 O O . ILE A 1 95 ? 12.132 5.070 -9.517 1.00 98.44 95 ILE A O 1
ATOM 702 N N . ASN A 1 96 ? 10.170 4.063 -9.974 1.00 96.56 96 ASN A N 1
ATOM 703 C CA . ASN A 1 96 ? 9.472 5.292 -10.326 1.00 96.56 96 ASN A CA 1
ATOM 704 C C . ASN A 1 96 ? 9.240 6.190 -9.093 1.00 96.56 96 ASN A C 1
ATOM 706 O O . ASN A 1 96 ? 9.325 5.756 -7.943 1.00 96.56 96 ASN A O 1
ATOM 710 N N . ALA A 1 97 ? 8.930 7.467 -9.326 1.00 95.06 97 ALA A N 1
ATOM 711 C CA . ALA A 1 97 ? 8.752 8.445 -8.245 1.00 95.06 97 ALA A CA 1
ATOM 712 C C . ALA A 1 97 ? 7.609 8.088 -7.274 1.00 95.06 97 ALA A C 1
ATOM 714 O O . ALA A 1 97 ? 7.713 8.363 -6.081 1.00 95.06 97 ALA A O 1
ATOM 715 N N . ASN A 1 98 ? 6.554 7.435 -7.774 1.00 94.00 98 ASN A N 1
ATOM 716 C CA . ASN A 1 98 ? 5.415 6.978 -6.969 1.00 94.00 98 ASN A CA 1
ATOM 717 C C . ASN A 1 98 ? 5.724 5.705 -6.164 1.00 94.00 98 ASN A C 1
ATOM 719 O O . ASN A 1 98 ? 4.885 5.251 -5.388 1.00 94.00 98 ASN A O 1
ATOM 723 N N . ARG A 1 99 ? 6.910 5.117 -6.364 1.00 96.44 99 ARG A N 1
ATOM 724 C CA . ARG A 1 99 ? 7.363 3.866 -5.756 1.00 96.44 99 ARG A CA 1
ATOM 725 C C . ARG A 1 99 ? 6.386 2.707 -5.940 1.00 96.44 99 ARG A C 1
ATOM 727 O O . ARG A 1 99 ? 6.247 1.888 -5.044 1.00 96.44 99 ARG A O 1
ATOM 734 N N . ASN A 1 100 ? 5.720 2.622 -7.083 1.00 95.06 100 ASN A N 1
ATOM 735 C CA . ASN A 1 100 ? 4.799 1.527 -7.394 1.00 95.06 100 ASN A CA 1
ATOM 736 C C . ASN A 1 100 ? 5.183 0.753 -8.661 1.00 95.06 100 ASN A C 1
ATOM 738 O O . ASN A 1 100 ? 4.498 -0.189 -9.025 1.00 95.06 100 ASN A O 1
ATOM 742 N N . GLY A 1 101 ? 6.280 1.115 -9.328 1.00 96.88 101 GLY A N 1
ATOM 743 C CA . GLY A 1 101 ? 6.725 0.460 -10.556 1.00 96.88 101 GLY A CA 1
ATOM 744 C C . GLY A 1 101 ? 8.157 0.825 -10.939 1.00 96.88 101 GLY A C 1
ATOM 745 O O . GLY A 1 101 ? 8.868 1.497 -10.186 1.00 96.88 101 GLY A O 1
ATOM 746 N N . ILE A 1 102 ? 8.582 0.381 -12.123 1.00 98.50 102 ILE A N 1
ATOM 747 C CA . ILE A 1 102 ? 9.926 0.614 -12.670 1.00 98.50 102 ILE A CA 1
ATOM 748 C C . ILE A 1 102 ? 9.820 1.488 -13.918 1.00 98.50 102 ILE A C 1
ATOM 750 O O . ILE A 1 102 ? 9.107 1.159 -14.853 1.00 98.50 102 ILE A O 1
ATOM 754 N N . ASP A 1 103 ? 10.571 2.578 -13.968 1.00 98.50 103 ASP A N 1
ATOM 755 C CA . ASP A 1 103 ? 10.733 3.387 -15.169 1.00 98.50 103 ASP A CA 1
ATOM 756 C C . ASP A 1 103 ? 11.950 2.923 -15.968 1.00 98.50 103 ASP A C 1
ATOM 758 O O . ASP A 1 103 ? 13.000 2.639 -15.390 1.00 98.50 103 ASP A O 1
ATOM 762 N N . ILE A 1 104 ? 11.838 2.931 -17.299 1.00 98.50 104 ILE A N 1
ATOM 763 C CA . ILE A 1 104 ? 12.977 2.771 -18.213 1.00 98.50 104 ILE A CA 1
ATOM 764 C C . ILE A 1 104 ? 13.231 4.113 -18.888 1.00 98.50 104 ILE A C 1
ATOM 766 O O . ILE A 1 104 ? 12.351 4.645 -19.561 1.00 98.50 104 ILE A O 1
ATOM 770 N N . VAL A 1 105 ? 14.428 4.664 -18.710 1.00 98.25 105 VAL A N 1
ATOM 771 C CA . VAL A 1 105 ? 14.810 5.997 -19.184 1.00 98.25 105 VAL A CA 1
ATOM 772 C C . VAL A 1 105 ? 15.932 5.880 -20.203 1.00 98.25 105 VAL A C 1
ATOM 774 O O . VAL A 1 105 ? 16.991 5.341 -19.902 1.00 98.25 105 VAL A O 1
ATOM 777 N N . ASP A 1 106 ? 15.734 6.429 -21.394 1.00 97.88 106 ASP A N 1
ATOM 778 C CA . ASP A 1 106 ? 16.786 6.549 -22.399 1.00 97.88 106 ASP A CA 1
ATOM 779 C C . ASP A 1 106 ? 17.807 7.635 -22.010 1.00 97.88 106 ASP A C 1
ATOM 781 O O . ASP A 1 106 ? 17.455 8.709 -21.514 1.00 97.88 106 ASP A O 1
ATOM 785 N N . LYS A 1 107 ? 19.088 7.350 -22.251 1.00 97.31 107 LYS A N 1
ATOM 786 C CA . LYS A 1 107 ? 20.237 8.236 -22.004 1.00 97.31 107 LYS A CA 1
ATOM 787 C C . LYS A 1 107 ? 21.019 8.574 -23.270 1.00 97.31 107 LYS A C 1
ATOM 789 O O . LYS A 1 107 ? 22.040 9.250 -23.185 1.00 97.31 107 LYS A O 1
ATOM 794 N N . THR A 1 108 ? 20.573 8.097 -24.428 1.00 95.00 108 THR A N 1
ATOM 795 C CA . THR A 1 108 ? 21.276 8.281 -25.701 1.00 95.00 108 THR A CA 1
ATOM 796 C C . THR A 1 108 ? 20.938 9.608 -26.367 1.00 95.00 108 THR A C 1
ATOM 798 O O . THR A 1 108 ? 21.768 10.154 -27.089 1.00 95.00 108 THR A O 1
ATOM 801 N N . GLY A 1 109 ? 19.725 10.130 -26.142 1.00 87.88 109 GLY A N 1
ATOM 802 C CA . GLY A 1 109 ? 19.230 11.321 -26.839 1.00 87.88 109 GLY A CA 1
ATOM 803 C C . GLY A 1 109 ? 18.908 11.075 -28.318 1.00 87.88 109 GLY A C 1
ATOM 804 O O . GLY A 1 109 ? 18.731 12.033 -29.070 1.00 87.88 109 GLY A O 1
ATOM 805 N N . GLY A 1 110 ? 18.840 9.809 -28.749 1.00 92.19 110 GLY A N 1
ATOM 806 C CA . GLY A 1 110 ? 18.458 9.445 -30.110 1.00 92.19 110 GLY A CA 1
ATOM 807 C C . GLY A 1 110 ? 17.012 9.832 -30.443 1.00 92.19 110 GLY A C 1
ATOM 808 O O . GLY A 1 110 ? 16.184 10.056 -29.560 1.00 92.19 110 GLY A O 1
ATOM 809 N N . SER A 1 111 ? 16.687 9.905 -31.734 1.00 94.00 111 SER A N 1
ATOM 810 C CA . SER A 1 111 ? 15.344 10.260 -32.226 1.00 94.00 111 SER A CA 1
ATOM 811 C C . SER A 1 111 ? 14.426 9.053 -32.460 1.00 94.00 111 SER A C 1
ATOM 813 O O . SER A 1 111 ? 13.264 9.228 -32.824 1.00 94.00 111 SER A O 1
ATOM 815 N N . GLY A 1 112 ? 14.932 7.833 -32.261 1.00 95.50 112 GLY A N 1
ATOM 816 C CA . GLY A 1 112 ? 14.188 6.590 -32.423 1.00 95.50 112 GLY A CA 1
ATOM 817 C C . GLY A 1 112 ? 13.207 6.301 -31.285 1.00 95.50 112 GLY A C 1
ATOM 818 O O . GLY A 1 112 ? 12.922 7.133 -30.419 1.00 95.50 112 GLY A O 1
ATOM 819 N N . TRP A 1 113 ? 12.679 5.082 -31.290 1.00 96.50 113 TRP A N 1
ATOM 820 C CA . TRP A 1 113 ? 11.732 4.604 -30.285 1.00 96.50 113 TRP A CA 1
ATOM 821 C C . TRP A 1 113 ? 12.470 3.956 -29.120 1.00 96.50 113 TRP A C 1
ATOM 823 O O . TRP A 1 113 ? 13.353 3.136 -29.346 1.00 96.50 113 TRP A O 1
ATOM 833 N N . LEU A 1 114 ? 12.051 4.270 -27.897 1.00 98.50 114 LEU A N 1
ATOM 834 C CA . LEU A 1 114 ? 12.371 3.450 -26.735 1.00 98.50 114 LEU A CA 1
ATOM 835 C C . LEU A 1 114 ? 11.342 2.317 -26.687 1.00 98.50 114 LEU A C 1
ATOM 837 O O . LEU A 1 114 ? 10.138 2.583 -26.680 1.00 98.50 114 LEU A O 1
ATOM 841 N N . GLU A 1 115 ? 11.797 1.069 -26.707 1.00 98.50 115 GLU A N 1
ATOM 842 C CA . GLU A 1 115 ? 10.924 -0.108 -26.770 1.00 98.50 115 GLU A CA 1
ATOM 843 C C . GLU A 1 115 ? 11.407 -1.201 -25.817 1.00 98.50 115 GLU A C 1
ATOM 845 O O . GLU A 1 115 ? 12.587 -1.546 -25.804 1.00 98.50 115 GLU A O 1
ATOM 850 N N . VAL A 1 116 ? 10.476 -1.784 -25.067 1.00 98.69 116 VAL A N 1
ATOM 851 C CA . VAL A 1 116 ? 10.686 -2.965 -24.232 1.00 98.69 116 VAL A CA 1
ATOM 852 C C . VAL A 1 116 ? 9.632 -3.999 -24.606 1.00 98.69 116 VAL A C 1
ATOM 854 O O . VAL A 1 116 ? 8.433 -3.732 -24.511 1.00 98.69 116 VAL A O 1
ATOM 857 N N . ILE A 1 117 ? 10.078 -5.183 -25.022 1.00 98.44 117 ILE A N 1
ATOM 858 C CA . ILE A 1 117 ? 9.201 -6.310 -25.358 1.00 98.44 117 ILE A CA 1
ATOM 859 C C . ILE A 1 117 ? 9.630 -7.586 -24.642 1.00 98.44 117 ILE A C 1
ATOM 861 O O . ILE A 1 117 ? 10.802 -7.773 -24.310 1.00 98.44 117 ILE A O 1
ATOM 865 N N . ASP A 1 118 ? 8.682 -8.499 -24.476 1.00 98.19 118 ASP A N 1
ATOM 866 C CA . ASP A 1 118 ? 8.938 -9.857 -24.015 1.00 98.19 118 ASP A CA 1
ATOM 867 C C . ASP A 1 118 ? 9.441 -10.773 -25.142 1.00 98.19 118 ASP A C 1
ATOM 869 O O . ASP A 1 118 ? 8.969 -10.707 -26.279 1.00 98.19 118 ASP A O 1
ATOM 873 N N . ILE A 1 119 ? 10.365 -11.680 -24.813 1.00 96.94 119 ILE A N 1
ATOM 874 C CA . ILE A 1 119 ? 10.814 -12.767 -25.690 1.00 96.94 119 ILE A CA 1
ATOM 875 C C . ILE A 1 119 ? 10.461 -14.104 -25.030 1.00 96.94 119 ILE A C 1
ATOM 877 O O . ILE A 1 119 ? 11.218 -14.645 -24.226 1.00 96.94 119 ILE A O 1
ATOM 881 N N . GLY A 1 120 ? 9.298 -14.657 -25.385 1.00 88.50 120 GLY A N 1
ATOM 882 C CA . GLY A 1 120 ? 8.857 -15.973 -24.900 1.00 88.50 120 GLY A CA 1
ATOM 883 C C . GLY A 1 120 ? 8.427 -16.019 -23.425 1.00 88.50 120 GLY A C 1
ATOM 884 O O . GLY A 1 120 ? 8.232 -17.112 -22.900 1.00 88.50 120 GLY A O 1
ATOM 885 N N . SER A 1 121 ? 8.270 -14.864 -22.768 1.00 93.00 121 SER A N 1
ATOM 886 C CA . SER A 1 121 ? 7.788 -14.709 -21.384 1.00 93.00 121 SER A CA 1
ATOM 887 C C . SER A 1 121 ? 6.731 -13.602 -21.269 1.00 93.00 121 SER A C 1
ATOM 889 O O . SER A 1 121 ? 6.293 -13.065 -22.282 1.00 93.00 121 SER A O 1
ATOM 891 N N . SER A 1 122 ? 6.332 -13.260 -20.041 1.00 94.75 122 SER A N 1
ATOM 892 C CA . SER A 1 122 ? 5.561 -12.047 -19.711 1.00 94.75 122 SER A CA 1
ATOM 893 C C . SER A 1 122 ? 6.317 -11.125 -18.748 1.00 94.75 122 SER A C 1
ATOM 895 O O . SER A 1 122 ? 5.716 -10.258 -18.128 1.00 94.75 122 SER A O 1
ATOM 897 N N . ALA A 1 123 ? 7.630 -11.311 -18.597 1.00 96.44 123 ALA A N 1
ATOM 898 C CA . ALA A 1 123 ? 8.474 -10.580 -17.662 1.00 96.44 123 ALA A CA 1
ATOM 899 C C . ALA A 1 123 ? 8.341 -9.055 -17.787 1.00 96.44 123 ALA A C 1
ATOM 901 O O . ALA A 1 123 ? 8.163 -8.384 -16.776 1.00 96.44 123 ALA A O 1
ATOM 902 N N . ALA A 1 124 ? 8.399 -8.494 -18.999 1.00 97.50 124 ALA A N 1
ATOM 903 C CA . ALA A 1 124 ? 8.264 -7.052 -19.188 1.00 97.50 124 ALA A CA 1
ATOM 904 C C . ALA A 1 124 ? 6.861 -6.563 -18.806 1.00 97.50 124 ALA A C 1
ATOM 906 O O . ALA A 1 124 ? 6.730 -5.514 -18.173 1.00 97.50 124 ALA A O 1
ATOM 907 N N . ALA A 1 125 ? 5.820 -7.318 -19.162 1.00 96.38 125 ALA A N 1
ATOM 908 C CA . ALA A 1 125 ? 4.445 -6.992 -18.792 1.00 96.38 125 ALA A CA 1
ATOM 909 C C . ALA A 1 125 ? 4.216 -7.091 -17.273 1.00 96.38 125 ALA A C 1
ATOM 911 O O . ALA A 1 125 ? 3.599 -6.209 -16.682 1.00 96.38 125 ALA A O 1
ATOM 912 N N . ASP A 1 126 ? 4.755 -8.124 -16.628 1.00 96.56 126 ASP A N 1
ATOM 913 C CA . ASP A 1 126 ? 4.620 -8.381 -15.191 1.00 96.56 126 ASP A CA 1
ATOM 914 C C . ASP A 1 126 ? 5.405 -7.390 -14.331 1.00 96.56 126 ASP A C 1
ATOM 916 O O . ASP A 1 126 ? 5.026 -7.132 -13.192 1.00 96.56 126 ASP A O 1
ATOM 920 N N . LEU A 1 127 ? 6.477 -6.820 -14.881 1.00 97.44 127 LEU A N 1
ATOM 921 C CA . LEU A 1 127 ? 7.252 -5.734 -14.279 1.00 97.44 127 LEU A CA 1
ATOM 922 C C . LEU A 1 127 ? 6.690 -4.343 -14.621 1.00 97.44 127 LEU A C 1
ATOM 924 O O . LEU A 1 127 ? 7.269 -3.338 -14.214 1.00 97.44 127 LEU A O 1
ATOM 928 N N . GLY A 1 128 ? 5.599 -4.269 -15.391 1.00 97.25 128 GLY A N 1
ATOM 929 C CA . GLY A 1 128 ? 4.960 -3.010 -15.773 1.00 97.25 128 GLY A CA 1
ATOM 930 C C . GLY A 1 128 ? 5.764 -2.157 -16.760 1.00 97.25 128 GLY A C 1
ATOM 931 O O . GLY A 1 128 ? 5.457 -0.980 -16.915 1.00 97.25 128 GLY A O 1
ATOM 932 N N . ILE A 1 129 ? 6.780 -2.721 -17.423 1.00 98.25 129 ILE A N 1
ATOM 933 C CA . ILE A 1 129 ? 7.707 -1.998 -18.318 1.00 98.25 129 ILE A CA 1
ATOM 934 C C . ILE A 1 129 ? 7.524 -2.325 -19.801 1.00 98.25 129 ILE A C 1
ATOM 936 O O . ILE A 1 129 ? 8.211 -1.740 -20.634 1.00 98.25 129 ILE A O 1
ATOM 940 N N . PHE A 1 130 ? 6.627 -3.249 -20.157 1.00 98.19 130 PHE A N 1
ATOM 941 C CA . PHE A 1 130 ? 6.307 -3.548 -21.554 1.00 98.19 130 PHE A CA 1
ATOM 942 C C . PHE A 1 130 ? 5.723 -2.315 -22.247 1.00 98.19 130 PHE A C 1
ATOM 944 O O . PHE A 1 130 ? 4.722 -1.753 -21.801 1.00 98.19 130 PHE A O 1
ATOM 951 N N . GLY A 1 131 ? 6.305 -1.915 -23.373 1.00 97.75 131 GLY A N 1
ATOM 952 C CA . GLY A 1 131 ? 5.787 -0.777 -24.116 1.00 97.75 131 GLY A CA 1
ATOM 953 C C . GLY A 1 131 ? 6.751 -0.203 -25.137 1.00 97.75 131 GLY A C 1
ATOM 954 O O . GLY A 1 131 ? 7.907 -0.604 -25.254 1.00 97.75 131 GLY A O 1
ATOM 955 N N . LYS A 1 132 ? 6.246 0.771 -25.891 1.00 98.00 132 LYS A N 1
ATOM 956 C CA . LYS A 1 132 ? 6.980 1.492 -26.927 1.00 98.00 132 LYS A CA 1
ATOM 957 C C . LYS A 1 132 ? 6.599 2.965 -26.889 1.00 98.00 132 LYS A C 1
ATOM 959 O O . LYS A 1 132 ? 5.414 3.283 -26.837 1.00 98.00 132 LYS A O 1
ATOM 964 N N . THR A 1 133 ? 7.579 3.861 -26.946 1.00 97.44 133 THR A N 1
ATOM 965 C CA . THR A 1 133 ? 7.335 5.307 -26.865 1.00 97.44 133 THR A CA 1
ATOM 966 C C . THR A 1 133 ? 8.343 6.131 -27.666 1.00 97.44 133 THR A C 1
ATOM 968 O O . THR A 1 133 ? 9.495 5.732 -27.859 1.00 97.44 133 THR A O 1
ATOM 971 N N . ILE A 1 134 ? 7.900 7.300 -28.139 1.00 96.56 134 ILE A N 1
ATOM 972 C CA . ILE A 1 134 ? 8.778 8.354 -28.671 1.00 96.56 134 ILE A CA 1
ATOM 973 C C . ILE A 1 134 ? 9.324 9.269 -27.574 1.00 96.56 134 ILE A C 1
ATOM 975 O O . ILE A 1 134 ? 10.207 10.078 -27.852 1.00 96.56 134 ILE A O 1
ATOM 979 N N . GLU A 1 135 ? 8.827 9.168 -26.344 1.00 96.62 135 GLU A N 1
ATOM 980 C CA . GLU A 1 135 ? 9.375 9.915 -25.214 1.00 96.62 135 GLU A CA 1
ATOM 981 C C . GLU A 1 135 ? 10.763 9.371 -24.830 1.00 96.62 135 GLU A C 1
ATOM 983 O O . GLU A 1 135 ? 11.251 8.378 -25.381 1.00 96.62 135 GLU A O 1
ATOM 988 N N . THR A 1 136 ? 11.429 10.050 -23.900 1.00 96.00 136 THR A N 1
ATOM 989 C CA . THR A 1 136 ? 12.705 9.610 -23.312 1.00 96.00 136 THR A CA 1
ATOM 990 C C . THR A 1 136 ? 12.516 8.592 -22.190 1.00 96.00 136 THR A C 1
ATOM 992 O O . THR A 1 136 ? 13.498 8.133 -21.614 1.00 96.00 136 THR A O 1
ATOM 995 N N . GLN A 1 137 ? 11.273 8.237 -21.861 1.00 97.19 137 GLN A N 1
ATOM 996 C CA . GLN A 1 137 ? 10.961 7.361 -20.744 1.00 97.19 137 GLN A CA 1
ATOM 997 C C . GLN A 1 137 ? 9.715 6.516 -21.026 1.00 97.19 137 GLN A C 1
ATOM 999 O O . GLN A 1 137 ? 8.685 7.040 -21.447 1.00 97.19 137 GLN A O 1
ATOM 1004 N N . ILE A 1 138 ? 9.794 5.220 -20.721 1.00 98.19 138 ILE A N 1
ATOM 1005 C CA . ILE A 1 138 ? 8.624 4.370 -20.483 1.00 98.19 138 ILE A CA 1
ATOM 1006 C C . ILE A 1 138 ? 8.311 4.468 -18.992 1.00 98.19 138 ILE A C 1
ATOM 1008 O O . ILE A 1 138 ? 9.159 4.145 -18.157 1.00 98.19 138 ILE A O 1
ATOM 1012 N N . ARG A 1 139 ? 7.113 4.962 -18.663 1.00 97.44 139 ARG A N 1
ATOM 1013 C CA . ARG A 1 139 ? 6.630 5.016 -17.280 1.00 97.44 139 ARG A CA 1
ATOM 1014 C C . ARG A 1 139 ? 6.124 3.640 -16.869 1.00 97.44 139 ARG A C 1
ATOM 1016 O O . ARG A 1 139 ? 5.243 3.107 -17.540 1.00 97.44 139 ARG A O 1
ATOM 1023 N N . GLY A 1 140 ? 6.671 3.104 -15.784 1.00 96.06 140 GLY A N 1
ATOM 1024 C CA . GLY A 1 140 ? 6.253 1.815 -15.245 1.00 96.06 140 GLY A CA 1
ATOM 1025 C C . GLY A 1 140 ? 4.812 1.836 -14.762 1.00 96.06 140 GLY A C 1
ATOM 1026 O O . GLY A 1 140 ? 4.416 2.770 -14.060 1.00 96.06 140 GLY A O 1
ATOM 1027 N N . ALA A 1 141 ? 4.046 0.804 -15.107 1.00 96.38 141 ALA A N 1
ATOM 1028 C CA . ALA A 1 141 ? 2.747 0.557 -14.495 1.00 96.38 141 ALA A CA 1
ATOM 1029 C C . ALA A 1 141 ? 2.904 0.129 -13.026 1.00 96.38 141 ALA A C 1
ATOM 1031 O O . ALA A 1 141 ? 3.981 -0.298 -12.607 1.00 96.38 141 ALA A O 1
ATOM 1032 N N . ASP A 1 142 ? 1.817 0.238 -12.261 1.00 94.75 142 ASP A N 1
ATOM 1033 C CA . ASP A 1 142 ? 1.769 -0.295 -10.903 1.00 94.75 142 ASP A CA 1
ATOM 1034 C C . ASP A 1 142 ? 1.940 -1.822 -10.928 1.00 94.75 142 ASP A C 1
ATOM 1036 O O . ASP A 1 142 ? 1.212 -2.513 -11.646 1.00 94.75 142 ASP A O 1
ATOM 1040 N N . ILE A 1 143 ? 2.912 -2.332 -10.173 1.00 95.44 143 ILE A N 1
ATOM 1041 C CA . ILE A 1 143 ? 3.211 -3.765 -10.069 1.00 95.44 143 ILE A CA 1
ATOM 1042 C C . ILE A 1 143 ? 2.605 -4.414 -8.816 1.00 95.44 143 ILE A C 1
ATOM 1044 O O . ILE A 1 143 ? 2.882 -5.587 -8.578 1.00 95.44 143 ILE A O 1
ATOM 1048 N N . ASP A 1 144 ? 1.794 -3.682 -8.036 1.00 93.50 144 ASP A N 1
ATOM 1049 C CA . ASP A 1 144 ? 0.919 -4.154 -6.942 1.00 93.50 144 ASP A CA 1
ATOM 1050 C C . ASP A 1 144 ? 1.547 -5.271 -6.080 1.00 93.50 144 ASP A C 1
ATOM 1052 O O . ASP A 1 144 ? 1.068 -6.415 -6.094 1.00 93.50 144 ASP A O 1
ATOM 1056 N N . PRO A 1 145 ? 2.672 -5.008 -5.387 1.00 95.69 145 PRO A N 1
ATOM 1057 C CA . PRO A 1 145 ? 3.326 -6.017 -4.563 1.00 95.69 145 PRO A CA 1
ATOM 1058 C C . PRO A 1 145 ? 2.429 -6.457 -3.399 1.00 95.69 145 PRO A C 1
ATOM 1060 O O . PRO A 1 145 ? 1.749 -5.659 -2.766 1.00 95.69 145 PRO A O 1
ATOM 1063 N N . ALA A 1 146 ? 2.451 -7.748 -3.084 1.00 94.81 146 ALA A N 1
ATOM 1064 C CA . ALA A 1 146 ? 1.793 -8.300 -1.913 1.00 94.81 146 ALA A CA 1
ATOM 1065 C C . ALA A 1 146 ? 2.537 -7.898 -0.635 1.00 94.81 146 ALA A C 1
ATOM 1067 O O . ALA A 1 146 ? 3.766 -7.786 -0.593 1.00 94.81 146 ALA A O 1
ATOM 1068 N N . VAL A 1 147 ? 1.786 -7.778 0.449 1.00 95.75 147 VAL A N 1
ATOM 1069 C CA . VAL A 1 147 ? 2.310 -7.717 1.803 1.00 95.75 147 VAL A CA 1
ATOM 1070 C C . VAL A 1 147 ? 2.849 -9.093 2.193 1.00 95.75 147 VAL A C 1
ATOM 1072 O O . VAL A 1 147 ? 2.165 -10.111 2.107 1.00 95.75 147 VAL A O 1
ATOM 1075 N N . THR A 1 148 ? 4.088 -9.123 2.663 1.00 94.25 148 THR A N 1
ATOM 1076 C CA . THR A 1 148 ? 4.778 -10.324 3.143 1.00 94.25 148 THR A CA 1
ATOM 1077 C C . THR A 1 148 ? 5.369 -10.058 4.523 1.00 94.25 148 THR A C 1
ATOM 1079 O O . THR A 1 148 ? 5.437 -8.915 4.968 1.00 94.25 148 THR A O 1
ATOM 1082 N N . ALA A 1 149 ? 5.856 -11.093 5.208 1.00 94.94 149 ALA A N 1
ATOM 1083 C CA . ALA A 1 149 ? 6.508 -10.916 6.505 1.00 94.94 149 ALA A CA 1
ATOM 1084 C C . ALA A 1 149 ? 7.769 -10.026 6.436 1.00 94.94 149 ALA A C 1
ATOM 1086 O O . ALA A 1 149 ? 8.097 -9.369 7.422 1.00 94.94 149 ALA A O 1
ATOM 1087 N N . SER A 1 150 ? 8.459 -9.972 5.291 1.00 93.94 150 SER A N 1
ATOM 1088 C CA . SER A 1 150 ? 9.640 -9.122 5.083 1.00 93.94 150 SER A CA 1
ATOM 1089 C C . SER A 1 150 ? 9.295 -7.693 4.652 1.00 93.94 150 SER A C 1
ATOM 1091 O O . SER A 1 150 ? 10.169 -6.825 4.695 1.00 93.94 150 SER A O 1
ATOM 1093 N N . THR A 1 151 ? 8.040 -7.417 4.277 1.00 96.44 151 THR A N 1
ATOM 1094 C CA . THR A 1 151 ? 7.589 -6.070 3.911 1.00 96.44 151 THR A CA 1
ATOM 1095 C C . THR A 1 151 ? 7.793 -5.124 5.089 1.00 96.44 151 THR A C 1
ATOM 1097 O O . THR A 1 151 ? 7.321 -5.377 6.200 1.00 96.44 151 THR A O 1
ATOM 1100 N N . LYS A 1 152 ? 8.511 -4.024 4.856 1.00 96.94 152 LYS A N 1
ATOM 1101 C CA . LYS A 1 152 ? 8.766 -3.013 5.884 1.00 96.94 152 LYS A CA 1
ATOM 1102 C C . LYS A 1 152 ? 7.527 -2.149 6.111 1.00 96.94 152 LYS A C 1
ATOM 1104 O O . LYS A 1 152 ? 6.787 -1.860 5.173 1.00 96.94 152 LYS A O 1
ATOM 1109 N N . ILE A 1 153 ? 7.316 -1.705 7.348 1.00 96.81 153 ILE A N 1
ATOM 1110 C CA . ILE A 1 153 ? 6.150 -0.884 7.704 1.00 96.81 153 ILE A CA 1
ATOM 1111 C C . ILE A 1 153 ? 6.191 0.494 7.033 1.00 96.81 153 ILE A C 1
ATOM 1113 O O . ILE A 1 153 ? 5.151 1.005 6.631 1.00 96.81 153 ILE A O 1
ATOM 1117 N N . ASP A 1 154 ? 7.379 1.070 6.848 1.00 96.12 154 ASP A N 1
ATOM 1118 C CA . ASP A 1 154 ? 7.569 2.358 6.169 1.00 96.12 154 ASP A CA 1
ATOM 1119 C C . ASP A 1 154 ? 7.286 2.308 4.657 1.00 96.12 154 ASP A C 1
ATOM 1121 O O . ASP A 1 154 ? 7.224 3.354 4.012 1.00 96.12 154 ASP A O 1
ATOM 1125 N N . LEU A 1 155 ? 7.094 1.112 4.091 1.00 96.75 155 LEU A N 1
ATOM 1126 C CA . LEU A 1 155 ? 6.638 0.916 2.716 1.00 96.75 155 LEU A CA 1
ATOM 1127 C C . LEU A 1 155 ? 5.119 0.804 2.612 1.00 96.75 155 LEU A C 1
ATOM 1129 O O . LEU A 1 155 ? 4.590 0.926 1.515 1.00 96.75 155 LEU A O 1
ATOM 1133 N N . LEU A 1 156 ? 4.392 0.574 3.703 1.00 96.88 156 LEU A N 1
ATOM 1134 C CA . LEU A 1 156 ? 2.943 0.417 3.627 1.00 96.88 156 LEU A CA 1
ATOM 1135 C C . LEU A 1 156 ? 2.273 1.767 3.394 1.00 96.88 156 LEU A C 1
ATOM 1137 O O . LEU A 1 156 ? 2.559 2.735 4.101 1.00 96.88 156 LEU A O 1
ATOM 1141 N N . ARG A 1 157 ? 1.340 1.816 2.438 1.00 95.12 157 ARG A N 1
ATOM 1142 C CA . ARG A 1 157 ? 0.462 2.971 2.208 1.00 95.12 157 ARG A CA 1
ATOM 1143 C C . ARG A 1 157 ? 1.205 4.305 2.046 1.00 95.12 157 ARG A C 1
ATOM 1145 O O . ARG A 1 157 ? 0.681 5.352 2.429 1.00 95.12 157 ARG A O 1
ATOM 1152 N N . VAL A 1 158 ? 2.417 4.313 1.477 1.00 93.81 158 VAL A N 1
ATOM 1153 C CA . VAL A 1 158 ? 3.246 5.540 1.366 1.00 93.81 158 VAL A CA 1
ATOM 1154 C C . VAL A 1 158 ? 2.542 6.668 0.613 1.00 93.81 158 VAL A C 1
ATOM 1156 O O . VAL A 1 158 ? 2.703 7.835 0.958 1.00 93.81 158 VAL A O 1
ATOM 1159 N N . ASN A 1 159 ? 1.711 6.315 -0.370 1.00 89.25 159 ASN A N 1
ATOM 1160 C CA . ASN A 1 159 ? 0.938 7.256 -1.179 1.00 89.25 159 ASN A CA 1
ATOM 1161 C C . ASN A 1 159 ? -0.410 7.638 -0.531 1.00 89.25 159 ASN A C 1
ATOM 1163 O O . ASN A 1 159 ? -1.181 8.395 -1.114 1.00 89.25 159 ASN A O 1
ATOM 1167 N N . GLU A 1 160 ? -0.692 7.142 0.679 1.00 91.25 160 GLU A N 1
ATOM 1168 C CA . GLU A 1 160 ? -1.952 7.333 1.411 1.00 91.25 160 GLU A CA 1
ATOM 1169 C C . GLU A 1 160 ? -1.743 7.771 2.877 1.00 91.25 160 GLU A C 1
ATOM 1171 O O . GLU A 1 160 ? -2.619 7.583 3.728 1.00 91.25 160 GLU A O 1
ATOM 1176 N N . GLY A 1 161 ? -0.575 8.342 3.190 1.00 89.25 161 GLY A N 1
ATOM 1177 C CA . GLY A 1 161 ? -0.235 8.849 4.527 1.00 89.25 161 GLY A CA 1
ATOM 1178 C C . GLY A 1 161 ? 0.542 7.876 5.421 1.00 89.25 161 GLY A C 1
ATOM 1179 O O . GLY A 1 161 ? 0.882 8.234 6.547 1.00 89.25 161 GLY A O 1
ATOM 1180 N N . GLY A 1 162 ? 0.868 6.684 4.920 1.00 93.81 162 GLY A N 1
ATOM 1181 C CA . GLY A 1 162 ? 1.655 5.678 5.625 1.00 93.81 162 GLY A CA 1
ATOM 1182 C C . GLY A 1 162 ? 0.895 4.968 6.745 1.00 93.81 162 GLY A C 1
ATOM 1183 O O . GLY A 1 162 ? -0.321 5.097 6.901 1.00 93.81 162 GLY A O 1
ATOM 1184 N N . VAL A 1 163 ? 1.640 4.207 7.546 1.00 95.75 163 VAL A N 1
ATOM 1185 C CA . VAL A 1 163 ? 1.138 3.565 8.765 1.00 95.75 163 VAL A CA 1
ATOM 1186 C C . VAL A 1 163 ? 1.864 4.177 9.967 1.00 95.75 163 VAL A C 1
ATOM 1188 O O . VAL A 1 163 ? 2.970 3.744 10.300 1.00 95.75 163 VAL A O 1
ATOM 1191 N N . PRO A 1 164 ? 1.287 5.198 10.631 1.00 94.12 164 PRO A N 1
ATOM 1192 C CA . PRO A 1 164 ? 1.883 5.764 11.832 1.00 94.12 164 PRO A CA 1
ATOM 1193 C C . PRO A 1 164 ? 1.786 4.736 12.959 1.00 94.12 164 PRO A C 1
ATOM 1195 O O . PRO A 1 164 ? 0.695 4.471 13.463 1.00 94.12 164 PRO A O 1
ATOM 1198 N N . LEU A 1 165 ? 2.910 4.132 13.341 1.00 94.38 165 LEU A N 1
ATOM 1199 C CA . LEU A 1 165 ? 2.942 3.154 14.425 1.00 94.38 165 LEU A CA 1
ATOM 1200 C C . LEU A 1 165 ? 2.837 3.832 15.792 1.00 94.38 165 LEU A C 1
ATOM 1202 O O . LEU A 1 165 ? 3.519 4.814 16.075 1.00 94.38 165 LEU A O 1
ATOM 1206 N N . GLY A 1 166 ? 2.010 3.246 16.646 1.00 93.38 166 GLY A N 1
ATOM 1207 C CA . GLY A 1 166 ? 1.756 3.694 18.003 1.00 93.38 166 GLY A CA 1
ATOM 1208 C C . GLY A 1 166 ? 1.124 2.580 18.824 1.00 93.38 166 GLY A C 1
ATOM 1209 O O . GLY A 1 166 ? 1.246 1.393 18.511 1.00 93.38 166 GLY A O 1
ATOM 1210 N N . LYS A 1 167 ? 0.438 2.961 19.896 1.00 93.06 167 LYS A N 1
ATOM 1211 C CA . LYS A 1 167 ? -0.318 2.019 20.718 1.00 93.06 167 LYS A CA 1
ATOM 1212 C C . LYS A 1 167 ? -1.696 1.787 20.110 1.00 93.06 167 LYS A C 1
ATOM 1214 O O . LYS A 1 167 ? -2.324 2.715 19.611 1.00 93.06 167 LYS A O 1
ATOM 1219 N N . VAL A 1 168 ? -2.175 0.554 20.194 1.00 92.88 168 VAL A N 1
ATOM 1220 C CA . VAL A 1 168 ? -3.539 0.183 19.816 1.00 92.88 168 VAL A CA 1
ATOM 1221 C C . VAL A 1 168 ? -4.240 -0.443 21.008 1.00 92.88 168 VAL A C 1
ATOM 1223 O O . VAL A 1 168 ? -3.634 -1.210 21.763 1.00 92.88 168 VAL A O 1
ATOM 1226 N N . TYR A 1 169 ? -5.511 -0.108 21.195 1.00 90.75 169 TYR A N 1
ATOM 1227 C CA . TYR A 1 169 ? -6.355 -0.799 22.158 1.00 90.75 169 TYR A CA 1
ATOM 1228 C C . TYR A 1 169 ? -6.955 -2.027 21.487 1.00 90.75 169 TYR A C 1
ATOM 1230 O O . TYR A 1 169 ? -7.535 -1.937 20.405 1.00 90.75 169 TYR A O 1
ATOM 1238 N N . VAL A 1 170 ? -6.796 -3.183 22.113 1.00 91.62 170 VAL A N 1
ATOM 1239 C CA . VAL A 1 170 ? -7.244 -4.462 21.585 1.00 91.62 170 VAL A CA 1
ATOM 1240 C C . VAL A 1 170 ? -8.182 -5.105 22.580 1.00 91.62 170 VAL A C 1
ATOM 1242 O O . VAL A 1 170 ? -7.936 -5.117 23.784 1.00 91.62 170 VAL A O 1
ATOM 1245 N N . GLN A 1 171 ? -9.252 -5.676 22.055 1.00 88.38 171 GLN A N 1
ATOM 1246 C CA . GLN A 1 171 ? -10.124 -6.559 22.794 1.00 88.38 171 GLN A CA 1
ATOM 1247 C C . GLN A 1 171 ? -10.255 -7.866 22.026 1.00 88.38 171 GLN A C 1
ATOM 1249 O O . GLN A 1 171 ? -10.570 -7.861 20.837 1.00 88.38 171 GLN A O 1
ATOM 1254 N N . SER A 1 172 ? -10.048 -8.980 22.718 1.00 90.50 172 SER A N 1
ATOM 1255 C CA . SER A 1 172 ? -10.182 -10.318 22.157 1.00 90.50 172 SER A CA 1
ATOM 1256 C C . SER A 1 172 ? -10.798 -11.236 23.207 1.00 90.50 172 SER A C 1
ATOM 1258 O O . SER A 1 172 ? -10.180 -11.549 24.226 1.00 90.50 172 SER A O 1
ATOM 1260 N N . GLY A 1 173 ? -12.044 -11.646 22.974 1.00 87.75 173 GLY A N 1
ATOM 1261 C CA . GLY A 1 173 ? -12.839 -12.332 23.983 1.00 87.75 173 GLY A CA 1
ATOM 1262 C C . GLY A 1 173 ? -13.135 -11.438 25.187 1.00 87.75 173 GLY A C 1
ATOM 1263 O O . GLY A 1 173 ? -13.523 -10.272 25.055 1.00 87.75 173 GLY A O 1
ATOM 1264 N N . ASP A 1 174 ? -12.917 -12.011 26.367 1.00 86.12 174 ASP A N 1
ATOM 1265 C CA . ASP A 1 174 ? -13.139 -11.359 27.661 1.00 86.12 174 ASP A CA 1
ATOM 1266 C C . ASP A 1 174 ? -11.940 -10.512 28.117 1.00 86.12 174 ASP A C 1
ATOM 1268 O O . ASP A 1 174 ? -12.013 -9.847 29.147 1.00 86.12 174 ASP A O 1
ATOM 1272 N N . TYR A 1 175 ? -10.829 -10.544 27.372 1.00 88.19 175 TYR A N 1
ATOM 1273 C CA . TYR A 1 175 ? -9.620 -9.800 27.700 1.00 88.19 175 TYR A CA 1
ATOM 1274 C C . TYR A 1 175 ? -9.474 -8.560 26.821 1.00 88.19 175 TYR A C 1
ATOM 1276 O O . TYR A 1 175 ? -9.696 -8.593 25.605 1.00 88.19 175 TYR A O 1
ATOM 1284 N N . SER A 1 176 ? -9.075 -7.461 27.450 1.00 88.31 176 SER A N 1
ATOM 1285 C CA . SER A 1 176 ? -8.873 -6.171 26.811 1.00 88.31 176 SER A CA 1
ATOM 1286 C C . SER A 1 176 ? -7.603 -5.508 27.344 1.00 88.31 176 SER A C 1
ATOM 1288 O O . SER A 1 176 ? -7.200 -5.706 28.493 1.00 88.31 176 SER A O 1
ATOM 1290 N N . GLY A 1 177 ? -6.925 -4.740 26.496 1.00 89.19 177 GLY A N 1
ATOM 1291 C CA . GLY A 1 177 ? -5.664 -4.110 26.861 1.00 89.19 177 GLY A CA 1
ATOM 1292 C C . GLY A 1 177 ? -5.005 -3.386 25.698 1.00 89.19 177 GLY A C 1
ATOM 1293 O O . GLY A 1 177 ? -5.560 -3.269 24.612 1.00 89.19 177 GLY A O 1
ATOM 1294 N N . THR A 1 178 ? -3.795 -2.892 25.927 1.00 91.94 178 THR A N 1
ATOM 1295 C CA . THR A 1 178 ? -3.051 -2.118 24.930 1.00 91.94 178 THR A CA 1
ATOM 1296 C C . THR A 1 178 ? -1.882 -2.923 24.385 1.00 91.94 178 THR A C 1
ATOM 1298 O O . THR A 1 178 ? -1.134 -3.523 25.155 1.00 91.94 178 THR A O 1
ATOM 1301 N N . ILE A 1 179 ? -1.678 -2.871 23.070 1.00 94.31 179 ILE A N 1
ATOM 1302 C CA . ILE A 1 179 ? -0.476 -3.379 22.406 1.00 94.31 179 ILE A CA 1
ATOM 1303 C C . ILE A 1 179 ? 0.305 -2.188 21.856 1.00 94.31 179 ILE A C 1
ATOM 1305 O O . ILE A 1 179 ? -0.239 -1.345 21.146 1.00 94.31 179 ILE A O 1
ATOM 1309 N N . ASP A 1 180 ? 1.588 -2.102 22.200 1.00 94.25 180 ASP A N 1
ATOM 1310 C CA . ASP A 1 180 ? 2.478 -1.059 21.695 1.00 94.25 180 ASP A CA 1
ATOM 1311 C C . ASP A 1 180 ? 3.168 -1.522 20.413 1.00 94.25 180 ASP A C 1
ATOM 1313 O O . ASP A 1 180 ? 4.035 -2.393 20.453 1.00 94.25 180 ASP A O 1
ATOM 1317 N N . LEU A 1 181 ? 2.801 -0.946 19.272 1.00 95.75 181 LEU A N 1
ATOM 1318 C CA . LEU A 1 181 ? 3.384 -1.273 17.970 1.00 95.75 181 LEU A CA 1
ATOM 1319 C C . LEU A 1 181 ? 4.524 -0.322 17.587 1.00 95.75 181 LEU A C 1
ATOM 1321 O O . LEU A 1 181 ? 5.093 -0.448 16.506 1.00 95.75 181 LEU A O 1
ATOM 1325 N N . THR A 1 182 ? 4.902 0.603 18.472 1.00 94.56 182 THR A N 1
ATOM 1326 C CA . THR A 1 182 ? 6.003 1.539 18.230 1.00 94.56 182 THR A CA 1
ATOM 1327 C C . THR A 1 182 ? 7.301 0.778 17.954 1.00 94.56 182 THR A C 1
ATOM 1329 O O . THR A 1 182 ? 7.641 -0.187 18.646 1.00 94.56 182 THR A O 1
ATOM 1332 N N . GLY A 1 183 ? 8.036 1.219 16.931 1.00 93.88 183 GLY A N 1
ATOM 1333 C CA . GLY A 1 183 ? 9.351 0.681 16.574 1.00 93.88 183 GLY A CA 1
ATOM 1334 C C . GLY A 1 183 ? 9.344 -0.643 15.803 1.00 93.88 183 GLY A C 1
ATOM 1335 O O . GLY A 1 183 ? 10.424 -1.123 15.465 1.00 93.88 183 GLY A O 1
ATOM 1336 N N . VAL A 1 184 ? 8.173 -1.216 15.506 1.00 96.94 184 VAL A N 1
ATOM 1337 C CA . VAL A 1 184 ? 8.046 -2.370 14.602 1.00 96.94 184 VAL A CA 1
ATOM 1338 C C . VAL A 1 184 ? 8.544 -1.988 13.206 1.00 96.94 184 VAL A C 1
ATOM 1340 O O . VAL A 1 184 ? 8.176 -0.941 12.676 1.00 96.94 184 VAL A O 1
ATOM 1343 N N . LYS A 1 185 ? 9.396 -2.821 12.602 1.00 97.00 185 LYS A N 1
ATOM 1344 C CA . LYS A 1 185 ? 10.034 -2.519 11.311 1.00 97.00 185 LYS A CA 1
ATOM 1345 C C . LYS A 1 185 ? 9.416 -3.268 10.150 1.00 97.00 185 LYS A C 1
ATOM 1347 O O . LYS A 1 185 ? 9.386 -2.734 9.045 1.00 97.00 185 LYS A O 1
ATOM 1352 N N . THR A 1 186 ? 8.933 -4.483 10.383 1.00 97.62 186 THR A N 1
ATOM 1353 C CA . THR A 1 186 ? 8.389 -5.358 9.338 1.00 97.62 186 THR A CA 1
ATOM 1354 C C . THR A 1 186 ? 6.988 -5.843 9.680 1.00 97.62 186 THR A C 1
ATOM 1356 O O . THR A 1 186 ? 6.585 -5.864 10.843 1.00 97.62 186 THR A O 1
ATOM 1359 N N . VAL A 1 187 ? 6.231 -6.263 8.668 1.00 97.44 187 VAL A N 1
ATOM 1360 C CA . VAL A 1 187 ? 4.909 -6.866 8.873 1.00 97.44 187 VAL A CA 1
ATOM 1361 C C . VAL A 1 187 ? 5.015 -8.203 9.608 1.00 97.44 187 VAL A C 1
ATOM 1363 O O . VAL A 1 187 ? 4.124 -8.537 10.381 1.00 97.44 187 VAL A O 1
ATOM 1366 N N . GLY A 1 188 ? 6.113 -8.946 9.448 1.00 97.31 188 GLY A N 1
ATOM 1367 C CA . GLY A 1 188 ? 6.395 -10.138 10.249 1.00 97.31 188 GLY A CA 1
ATOM 1368 C C . GLY A 1 188 ? 6.449 -9.822 11.742 1.00 97.31 188 GLY A C 1
ATOM 1369 O O . GLY A 1 188 ? 5.705 -10.416 12.520 1.00 97.31 188 GLY A O 1
ATOM 1370 N N . GLU A 1 189 ? 7.249 -8.823 12.123 1.00 97.75 189 GLU A N 1
ATOM 1371 C CA . GLU A 1 189 ? 7.317 -8.331 13.505 1.00 97.75 189 GLU A CA 1
ATOM 1372 C C . GLU A 1 189 ? 5.960 -7.795 13.990 1.00 97.75 189 GLU A C 1
ATOM 1374 O O . GLU A 1 189 ? 5.581 -8.018 15.138 1.00 97.75 189 GLU A O 1
ATOM 1379 N N . LEU A 1 190 ? 5.201 -7.111 13.125 1.00 97.50 190 LEU A N 1
ATOM 1380 C CA . LEU A 1 190 ? 3.859 -6.612 13.438 1.00 97.50 190 LEU A CA 1
ATOM 1381 C C . LEU A 1 190 ? 2.893 -7.755 13.776 1.00 97.50 190 LEU A C 1
ATOM 1383 O O . LEU A 1 190 ? 2.213 -7.705 14.801 1.00 97.50 190 LEU A O 1
ATOM 1387 N N . MET A 1 191 ? 2.831 -8.775 12.915 1.00 97.44 191 MET A N 1
ATOM 1388 C CA . MET A 1 191 ? 1.979 -9.950 13.101 1.00 97.44 191 MET A CA 1
ATOM 1389 C C . MET A 1 191 ? 2.366 -10.715 14.360 1.00 97.44 191 MET A C 1
ATOM 1391 O O . MET A 1 191 ? 1.489 -11.112 15.128 1.00 97.44 191 MET A O 1
ATOM 1395 N N . GLU A 1 192 ? 3.668 -10.892 14.594 1.00 96.56 192 GLU A N 1
ATOM 1396 C CA . GLU A 1 192 ? 4.175 -11.513 15.811 1.00 96.56 192 GLU A CA 1
ATOM 1397 C C . GLU A 1 192 ? 3.713 -10.722 17.033 1.00 96.56 192 GLU A C 1
ATOM 1399 O O . GLU A 1 192 ? 3.056 -11.284 17.905 1.00 96.56 192 GLU A O 1
ATOM 1404 N N . LYS A 1 193 ? 3.927 -9.402 17.054 1.00 95.81 193 LYS A N 1
ATOM 1405 C CA . LYS A 1 193 ? 3.530 -8.553 18.181 1.00 95.81 193 LYS A CA 1
ATOM 1406 C C . LYS A 1 193 ? 2.024 -8.612 18.438 1.00 95.81 193 LYS A C 1
ATOM 1408 O O . LYS A 1 193 ? 1.611 -8.768 19.584 1.00 95.81 193 LYS A O 1
ATOM 1413 N N . LEU A 1 194 ? 1.188 -8.574 17.406 1.00 95.25 194 LEU A N 1
ATOM 1414 C CA . LEU A 1 194 ? -0.265 -8.718 17.564 1.00 95.25 194 LEU A CA 1
ATOM 1415 C C . LEU A 1 194 ? -0.685 -10.108 18.071 1.00 95.25 194 LEU A C 1
ATOM 1417 O O . LEU A 1 194 ? -1.695 -10.221 18.761 1.00 95.25 194 LEU A O 1
ATOM 1421 N N . SER A 1 195 ? 0.079 -11.154 17.758 1.00 94.81 195 SER A N 1
ATOM 1422 C CA . SER A 1 195 ? -0.270 -12.539 18.104 1.00 94.81 195 SER A CA 1
ATOM 1423 C C . SER A 1 195 ? 0.276 -12.983 19.463 1.00 94.81 195 SER A C 1
ATOM 1425 O O . SER A 1 195 ? -0.345 -13.801 20.138 1.00 94.81 195 SER A O 1
ATOM 1427 N N . THR A 1 196 ? 1.440 -12.472 19.875 1.00 89.25 196 THR A N 1
ATOM 1428 C CA . THR A 1 196 ? 2.211 -13.036 20.995 1.00 89.25 196 THR A CA 1
ATOM 1429 C C . THR A 1 196 ? 2.487 -12.064 22.140 1.00 89.25 196 THR A C 1
ATOM 1431 O O . THR A 1 196 ? 2.937 -12.526 23.186 1.00 89.25 196 THR A O 1
ATOM 1434 N N . THR A 1 197 ? 2.187 -10.759 22.004 1.00 83.25 197 THR A N 1
ATOM 1435 C CA . THR A 1 197 ? 2.486 -9.751 23.053 1.00 83.25 197 THR A CA 1
ATOM 1436 C C . THR A 1 197 ? 1.946 -10.149 24.424 1.00 83.25 197 THR A C 1
ATOM 1438 O O . THR A 1 197 ? 2.643 -10.010 25.426 1.00 83.25 197 THR A O 1
ATOM 1441 N N . ASP A 1 198 ? 0.709 -10.641 24.474 1.00 85.25 198 ASP A N 1
ATOM 1442 C CA . ASP A 1 198 ? 0.109 -11.163 25.695 1.00 85.25 198 ASP A CA 1
ATOM 1443 C C . ASP A 1 198 ? -0.795 -12.348 25.347 1.00 85.25 198 ASP A C 1
ATOM 1445 O O . ASP A 1 198 ? -1.801 -12.218 24.645 1.00 85.25 198 ASP A O 1
ATOM 1449 N N . SER A 1 199 ? -0.428 -13.522 25.866 1.00 86.56 199 SER A N 1
ATOM 1450 C CA . SER A 1 199 ? -1.171 -14.769 25.669 1.00 86.56 199 SER A CA 1
ATOM 1451 C C . SER A 1 199 ? -2.630 -14.698 26.143 1.00 86.56 199 SER A C 1
ATOM 1453 O O . SER A 1 199 ? -3.462 -15.468 25.664 1.00 86.56 199 SER A O 1
ATOM 1455 N N . ASN A 1 200 ? -2.977 -13.751 27.021 1.00 88.75 200 ASN A N 1
ATOM 1456 C CA . ASN A 1 200 ? -4.352 -13.530 27.463 1.00 88.75 200 ASN A CA 1
ATOM 1457 C C . ASN A 1 200 ? -5.259 -13.014 26.341 1.00 88.75 200 ASN A C 1
ATOM 1459 O O . ASN A 1 200 ? -6.450 -13.320 26.356 1.00 88.75 200 ASN A O 1
ATOM 1463 N N . PHE A 1 201 ? -4.718 -12.321 25.330 1.00 91.31 201 PHE A N 1
ATOM 1464 C CA . PHE A 1 201 ? -5.508 -11.938 24.159 1.00 91.31 201 PHE A CA 1
ATOM 1465 C C . PHE A 1 201 ? -5.929 -13.149 23.322 1.00 91.31 201 PHE A C 1
ATOM 1467 O O . PHE A 1 201 ? -6.962 -13.090 22.663 1.00 91.31 201 PHE A O 1
ATOM 1474 N N . ASN A 1 202 ? -5.169 -14.251 23.341 1.00 93.38 202 ASN A N 1
ATOM 1475 C CA . ASN A 1 202 ? -5.417 -15.430 22.504 1.00 93.38 202 ASN A CA 1
ATOM 1476 C C . ASN A 1 202 ? -5.656 -15.036 21.035 1.00 93.38 202 ASN A C 1
ATOM 1478 O O . ASN A 1 202 ? -6.711 -15.334 20.483 1.00 93.38 202 ASN A O 1
ATOM 1482 N N . MET A 1 203 ? -4.721 -14.307 20.422 1.00 94.69 203 MET A N 1
ATOM 1483 C CA . MET A 1 203 ? -4.869 -13.810 19.052 1.00 94.69 203 MET A CA 1
ATOM 1484 C C . MET A 1 203 ? -3.898 -14.469 18.085 1.00 94.69 203 MET A C 1
ATOM 1486 O O . MET A 1 203 ? -2.821 -14.917 18.469 1.00 94.69 203 MET A O 1
ATOM 1490 N N . ALA A 1 204 ? -4.280 -14.490 16.815 1.00 95.25 204 ALA A N 1
ATOM 1491 C CA . ALA A 1 204 ? -3.368 -14.743 15.711 1.00 95.25 204 ALA A CA 1
ATOM 1492 C C . ALA A 1 204 ? -3.647 -13.734 14.600 1.00 95.25 204 ALA A C 1
ATOM 1494 O O . ALA A 1 204 ? -4.801 -13.575 14.198 1.00 95.25 204 ALA A O 1
ATOM 1495 N N . ALA A 1 205 ? -2.600 -13.064 14.129 1.00 96.56 205 ALA A N 1
ATOM 1496 C CA . ALA A 1 205 ? -2.637 -12.132 13.013 1.00 96.56 205 ALA A CA 1
ATOM 1497 C C . ALA A 1 205 ? -1.991 -12.756 11.769 1.00 96.56 205 ALA A C 1
ATOM 1499 O O . ALA A 1 205 ? -0.978 -13.448 11.875 1.00 96.56 205 ALA A O 1
ATOM 1500 N N . TRP A 1 206 ? -2.568 -12.513 10.594 1.00 96.00 206 TRP A N 1
ATOM 1501 C CA . TRP A 1 206 ? -2.031 -12.995 9.319 1.00 96.00 206 TRP A CA 1
ATOM 1502 C C . TRP A 1 206 ? -2.371 -12.040 8.179 1.00 96.00 206 TRP A C 1
ATOM 1504 O O . TRP A 1 206 ? -3.397 -11.360 8.213 1.00 96.00 206 TRP A O 1
ATOM 1514 N N . VAL A 1 207 ? -1.524 -12.013 7.152 1.00 95.50 207 VAL A N 1
ATOM 1515 C CA . VAL A 1 207 ? -1.864 -11.360 5.884 1.00 95.50 207 VAL A CA 1
ATOM 1516 C C . VAL A 1 207 ? -2.862 -12.236 5.137 1.00 95.50 207 VAL A C 1
ATOM 1518 O O . VAL A 1 207 ? -2.652 -13.443 5.012 1.00 95.50 207 VAL A O 1
ATOM 1521 N N . ASP A 1 208 ? -3.944 -11.637 4.649 1.00 92.44 208 ASP A N 1
ATOM 1522 C CA . ASP A 1 208 ? -4.959 -12.341 3.880 1.00 92.44 208 ASP A CA 1
ATOM 1523 C C . ASP A 1 208 ? -4.375 -12.973 2.604 1.00 92.44 208 ASP A C 1
ATOM 1525 O O . ASP A 1 208 ? -3.335 -12.575 2.084 1.00 92.44 208 ASP A O 1
ATOM 1529 N N . SER A 1 209 ? -5.057 -13.989 2.085 1.00 88.19 209 SER A N 1
ATOM 1530 C CA . SER A 1 209 ? -4.639 -14.751 0.901 1.00 88.19 209 SER A CA 1
ATOM 1531 C C . SER A 1 209 ? -4.511 -13.908 -0.377 1.00 88.19 209 SER A C 1
ATOM 1533 O O . SER A 1 209 ? -3.802 -14.287 -1.320 1.00 88.19 209 SER A O 1
ATOM 1535 N N . ASP A 1 210 ? -5.175 -12.751 -0.422 1.00 85.50 210 ASP A N 1
ATOM 1536 C CA . ASP A 1 210 ? -5.014 -11.777 -1.494 1.00 85.50 210 ASP A CA 1
ATOM 1537 C C . ASP A 1 210 ? -3.654 -11.057 -1.438 1.00 85.50 210 ASP A C 1
ATOM 1539 O O . ASP A 1 210 ? -3.157 -10.645 -2.485 1.00 85.50 210 ASP A O 1
ATOM 1543 N N . GLY A 1 211 ? -2.998 -11.034 -0.275 1.00 91.31 211 GLY A N 1
ATOM 1544 C CA . GLY A 1 211 ? -1.742 -10.337 -0.029 1.00 91.31 211 GLY A CA 1
ATOM 1545 C C . GLY A 1 211 ? -1.920 -8.850 0.269 1.00 91.31 211 GLY A C 1
ATOM 1546 O O . GLY A 1 211 ? -0.934 -8.127 0.269 1.00 91.31 211 GLY A O 1
ATOM 1547 N N . LYS A 1 212 ? -3.144 -8.368 0.496 1.00 91.44 212 LYS A N 1
ATOM 1548 C CA . LYS A 1 212 ? -3.451 -6.933 0.583 1.00 91.44 212 LYS A CA 1
ATOM 1549 C C . LYS A 1 212 ? -3.769 -6.479 1.996 1.00 91.44 212 LYS A C 1
ATOM 1551 O O . LYS A 1 212 ? -3.515 -5.329 2.341 1.00 91.44 212 LYS A O 1
ATOM 1556 N N . ARG A 1 213 ? -4.337 -7.359 2.822 1.00 92.88 213 ARG A N 1
ATOM 1557 C CA . ARG A 1 213 ? -4.930 -6.970 4.111 1.00 92.88 213 ARG A CA 1
ATOM 1558 C C . ARG A 1 213 ? -4.355 -7.749 5.275 1.00 92.88 213 ARG A C 1
ATOM 1560 O O . ARG A 1 213 ? -3.893 -8.872 5.111 1.00 92.88 213 ARG A O 1
ATOM 1567 N N . LEU A 1 214 ? -4.426 -7.162 6.464 1.00 95.81 214 LEU A N 1
ATOM 1568 C CA . LEU A 1 214 ? -4.074 -7.817 7.718 1.00 95.81 214 LEU A CA 1
ATOM 1569 C C . LEU A 1 214 ? -5.352 -8.235 8.450 1.00 95.81 214 LEU A C 1
ATOM 1571 O O . LEU A 1 214 ? -6.231 -7.412 8.685 1.00 95.81 214 LEU A O 1
ATOM 1575 N N . ASN A 1 215 ? -5.434 -9.502 8.833 1.00 94.56 215 ASN A N 1
ATOM 1576 C CA . ASN A 1 215 ? -6.546 -10.076 9.580 1.00 94.56 215 ASN A CA 1
ATOM 1577 C C . ASN A 1 215 ? -6.082 -10.495 10.973 1.00 94.56 215 ASN A C 1
ATOM 1579 O O . ASN A 1 215 ? -4.903 -10.795 11.175 1.00 94.56 215 ASN A O 1
ATOM 1583 N N . ILE A 1 216 ? -7.012 -10.557 11.927 1.00 95.25 216 ILE A N 1
ATOM 1584 C CA . ILE A 1 216 ? -6.754 -11.088 13.270 1.00 95.25 216 ILE A CA 1
ATOM 1585 C C . ILE A 1 216 ? -7.929 -11.953 13.713 1.00 95.25 216 ILE A C 1
ATOM 1587 O O . ILE A 1 216 ? -9.081 -11.635 13.438 1.00 95.25 216 ILE A O 1
ATOM 1591 N N . THR A 1 217 ? -7.662 -13.033 14.439 1.00 93.75 217 THR A N 1
ATOM 1592 C CA . THR A 1 217 ? -8.688 -13.907 15.020 1.00 93.75 217 THR A CA 1
ATOM 1593 C C . THR A 1 217 ? -8.452 -14.127 16.504 1.00 93.75 217 THR A C 1
ATOM 1595 O O . THR A 1 217 ? -7.306 -14.127 16.948 1.00 93.75 217 THR A O 1
ATOM 1598 N N . ASN A 1 218 ? -9.519 -14.406 17.256 1.00 93.06 218 ASN A N 1
ATOM 1599 C CA . ASN A 1 218 ? -9.411 -15.008 18.584 1.00 93.06 218 ASN A CA 1
ATOM 1600 C C . ASN A 1 218 ? -9.245 -16.534 18.447 1.00 93.06 218 ASN A C 1
ATOM 1602 O O . ASN A 1 218 ? -10.125 -17.221 17.926 1.00 93.06 218 ASN A O 1
ATOM 1606 N N . THR A 1 219 ? -8.130 -17.082 18.922 1.00 93.25 219 THR A N 1
ATOM 1607 C CA . THR A 1 219 ? -7.756 -18.498 18.786 1.00 93.25 219 THR A CA 1
ATOM 1608 C C . THR A 1 219 ? -8.500 -19.427 19.746 1.00 93.25 219 THR A C 1
ATOM 1610 O O . THR A 1 219 ? -8.555 -20.631 19.504 1.00 93.25 219 THR A O 1
ATOM 1613 N N . LYS A 1 220 ? -9.132 -18.893 20.801 1.00 91.12 220 LYS A N 1
ATOM 1614 C CA . LYS A 1 220 ? -9.996 -19.653 21.723 1.00 91.12 220 LYS A CA 1
ATOM 1615 C C . LYS A 1 220 ? -11.457 -19.720 21.280 1.00 91.12 220 LYS A C 1
ATOM 1617 O O . LYS A 1 220 ? -12.267 -20.376 21.934 1.00 91.12 220 LYS A O 1
ATOM 1622 N N . GLY A 1 221 ? -11.819 -19.058 20.182 1.00 84.19 221 GLY A N 1
ATOM 1623 C CA . GLY A 1 221 ? -13.195 -19.030 19.691 1.00 84.19 221 GLY A CA 1
ATOM 1624 C C . GLY A 1 221 ? -14.150 -18.233 20.585 1.00 84.19 221 GLY A C 1
ATOM 1625 O O . GLY A 1 221 ? -15.366 -18.436 20.494 1.00 84.19 221 GLY A O 1
ATOM 1626 N N . GLN A 1 222 ? -13.614 -17.370 21.457 1.00 83.56 222 GLN A N 1
ATOM 1627 C CA . GLN A 1 222 ? -14.401 -16.438 22.261 1.00 83.56 222 GLN A CA 1
ATOM 1628 C C . GLN A 1 222 ? -14.948 -15.341 21.354 1.00 83.56 222 GLN A C 1
ATOM 1630 O O . GLN A 1 222 ? -14.235 -14.838 20.485 1.00 83.56 222 GLN A O 1
ATOM 1635 N N . ALA A 1 223 ? -16.221 -14.995 21.545 1.00 74.31 223 ALA A N 1
ATOM 1636 C CA . ALA A 1 223 ? -16.859 -13.933 20.783 1.00 74.31 223 ALA A CA 1
ATOM 1637 C C . ALA A 1 223 ? -16.095 -12.611 20.962 1.00 74.31 223 ALA A C 1
ATOM 1639 O O . ALA A 1 223 ? -15.530 -12.374 22.023 1.00 74.31 223 ALA A O 1
ATOM 1640 N N . TYR A 1 224 ? -16.156 -11.750 19.945 1.00 75.06 224 TYR A N 1
ATOM 1641 C CA . TYR A 1 224 ? -15.554 -10.412 19.907 1.00 75.06 224 TYR A CA 1
ATOM 1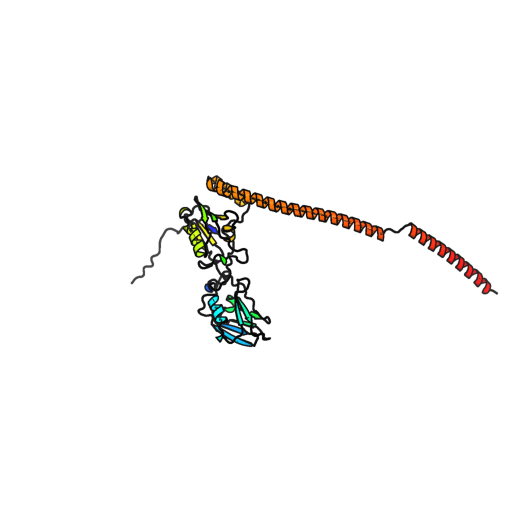642 C C . TYR A 1 224 ? -14.041 -10.375 19.672 1.00 75.06 224 TYR A C 1
ATOM 1644 O O . TYR A 1 224 ? -13.237 -10.887 20.446 1.00 75.06 224 TYR A O 1
ATOM 1652 N N . ILE A 1 225 ? -13.669 -9.674 18.603 1.00 86.31 225 ILE A N 1
ATOM 1653 C CA . ILE A 1 225 ? -12.318 -9.187 18.364 1.00 86.31 225 ILE A CA 1
ATOM 1654 C C . ILE A 1 225 ? -12.413 -7.780 17.776 1.00 86.31 225 ILE A C 1
ATOM 1656 O O . ILE A 1 225 ? -13.108 -7.563 16.783 1.00 86.31 225 ILE A O 1
ATOM 1660 N N . LYS A 1 226 ? -11.782 -6.810 18.435 1.00 87.88 226 LYS A N 1
ATOM 1661 C CA . LYS A 1 226 ? -11.784 -5.400 18.032 1.00 87.88 226 LYS A CA 1
ATOM 1662 C C . LYS A 1 226 ? -10.401 -4.805 18.269 1.00 87.88 226 LYS A C 1
ATOM 1664 O O . LYS A 1 226 ? -9.760 -5.100 19.276 1.00 87.88 226 LYS A O 1
ATOM 1669 N N . VAL A 1 227 ? -9.972 -3.940 17.358 1.00 90.88 227 VAL A N 1
ATOM 1670 C CA . VAL A 1 227 ? -8.748 -3.144 17.485 1.00 90.88 227 VAL A CA 1
ATOM 1671 C C . VAL A 1 227 ? -9.116 -1.682 17.258 1.00 90.88 227 VAL A C 1
ATOM 1673 O O . VAL A 1 227 ? -9.917 -1.370 16.377 1.00 90.88 227 VAL A O 1
ATOM 1676 N N . ARG A 1 228 ? -8.567 -0.783 18.073 1.00 87.19 228 ARG A N 1
ATOM 1677 C CA . ARG A 1 228 ? -8.803 0.661 17.991 1.00 87.19 228 ARG A CA 1
ATOM 1678 C C . ARG A 1 228 ? -7.500 1.435 18.051 1.00 87.19 228 ARG A C 1
ATOM 1680 O O . ARG A 1 228 ? -6.525 1.001 18.667 1.00 87.19 228 ARG A O 1
ATOM 1687 N N . ASP A 1 229 ? -7.530 2.602 17.430 1.00 88.56 229 ASP A N 1
ATOM 1688 C CA . ASP A 1 229 ? -6.497 3.617 17.584 1.00 88.56 229 ASP A CA 1
ATOM 1689 C C . ASP A 1 229 ? -6.490 4.136 19.021 1.00 88.56 229 ASP A C 1
ATOM 1691 O O . ASP A 1 229 ? -7.549 4.460 19.555 1.00 88.56 229 ASP A O 1
ATOM 1695 N N . LEU A 1 230 ? -5.311 4.237 19.638 1.00 83.50 230 LEU A N 1
ATOM 1696 C CA . LEU A 1 230 ? -5.170 4.841 20.959 1.00 83.50 230 LEU A CA 1
ATOM 1697 C C . LEU A 1 230 ? -4.576 6.250 20.829 1.00 83.50 230 LEU A C 1
ATOM 1699 O O . LEU A 1 230 ? -3.404 6.412 20.493 1.00 83.50 230 LEU A O 1
ATOM 1703 N N . GLY A 1 231 ? -5.364 7.274 21.168 1.00 76.12 231 GLY A N 1
ATOM 1704 C CA . GLY A 1 231 ? -4.953 8.677 21.036 1.00 76.12 231 GLY A CA 1
ATOM 1705 C C . GLY A 1 231 ? -4.997 9.175 19.590 1.00 76.12 231 GLY A C 1
ATOM 1706 O O . GLY A 1 231 ? -5.876 8.792 18.827 1.00 76.12 231 GLY A O 1
ATOM 1707 N N . GLU A 1 232 ? -4.063 10.052 19.216 1.00 74.81 232 GLU A N 1
ATOM 1708 C CA . GLU A 1 232 ? -4.083 10.727 17.907 1.00 74.81 232 GLU A CA 1
ATOM 1709 C C . GLU A 1 232 ? -3.486 9.888 16.763 1.00 74.81 232 GLU A C 1
ATOM 1711 O O . GLU A 1 232 ? -3.646 10.227 15.590 1.00 74.81 232 GLU A O 1
ATOM 1716 N N . THR A 1 233 ? -2.789 8.789 17.069 1.00 79.50 233 THR A N 1
ATOM 1717 C CA . THR A 1 233 ? -2.164 7.938 16.050 1.00 79.50 233 THR A CA 1
ATOM 1718 C C . THR A 1 233 ? -3.178 6.980 15.443 1.00 79.50 233 THR A C 1
ATOM 1720 O O . THR A 1 233 ? -3.666 6.081 16.122 1.00 79.50 233 THR A O 1
ATOM 1723 N N . ALA A 1 234 ? -3.430 7.118 14.140 1.00 89.00 234 ALA A N 1
ATOM 1724 C CA . ALA A 1 234 ? -4.346 6.269 13.378 1.00 89.00 234 ALA A CA 1
ATOM 1725 C C . ALA A 1 234 ? -3.739 4.894 13.003 1.00 89.00 234 ALA A C 1
ATOM 1727 O O . ALA A 1 234 ? -3.859 4.458 11.856 1.00 89.00 234 ALA A O 1
ATOM 1728 N N . THR A 1 235 ? -3.023 4.236 13.924 1.00 93.94 235 THR A N 1
ATOM 1729 C CA . THR A 1 235 ? -2.301 2.971 13.687 1.00 93.94 235 THR A CA 1
ATOM 1730 C C . THR A 1 235 ? -3.219 1.823 13.270 1.00 93.94 235 THR A C 1
ATOM 1732 O O . THR A 1 235 ? -3.000 1.213 12.226 1.00 93.94 235 THR A O 1
ATOM 1735 N N . ALA A 1 236 ? -4.243 1.518 14.066 1.00 93.50 236 ALA A N 1
ATOM 1736 C CA . ALA A 1 236 ? -5.200 0.458 13.783 1.00 93.50 236 ALA A CA 1
ATOM 1737 C C . ALA A 1 236 ? -5.959 0.745 12.487 1.00 93.50 236 ALA A C 1
ATOM 1739 O O . ALA A 1 236 ? -6.050 -0.133 11.628 1.00 93.50 236 ALA A O 1
ATOM 1740 N N . SER A 1 237 ? -6.458 1.973 12.315 1.00 91.12 237 SER A N 1
ATOM 1741 C CA . SER A 1 237 ? -7.192 2.364 11.105 1.00 91.12 237 SER A CA 1
ATOM 1742 C C . SER A 1 237 ? -6.323 2.261 9.849 1.00 91.12 237 SER A C 1
ATOM 1744 O O . SER A 1 237 ? -6.762 1.711 8.843 1.00 91.12 237 SER A O 1
ATOM 1746 N N . SER A 1 238 ? -5.065 2.711 9.913 1.00 93.50 238 SER A N 1
ATOM 1747 C CA . SER A 1 238 ? -4.128 2.634 8.780 1.00 93.50 238 SER A CA 1
ATOM 1748 C C . SER A 1 238 ? -3.715 1.202 8.441 1.00 93.50 238 SER A C 1
ATOM 1750 O O . SER A 1 238 ? -3.371 0.930 7.297 1.00 93.50 238 SER A O 1
ATOM 1752 N N . LEU A 1 239 ? -3.770 0.286 9.413 1.00 94.94 239 LEU A N 1
ATOM 1753 C CA . LEU A 1 239 ? -3.588 -1.152 9.201 1.00 94.94 239 LEU A CA 1
ATOM 1754 C C . LEU A 1 239 ? -4.863 -1.855 8.700 1.00 94.94 239 LEU A C 1
ATOM 1756 O O . LEU A 1 239 ? -4.849 -3.062 8.471 1.00 94.94 239 LEU A O 1
ATOM 1760 N N . GLY A 1 240 ? -5.980 -1.131 8.578 1.00 92.88 240 GLY A N 1
ATOM 1761 C CA . GLY A 1 240 ? -7.290 -1.694 8.253 1.00 92.88 240 GLY A CA 1
ATOM 1762 C C . GLY A 1 240 ? -7.918 -2.521 9.375 1.00 92.88 240 GLY A C 1
ATOM 1763 O O . GLY A 1 240 ? -8.961 -3.133 9.155 1.00 92.88 240 GLY A O 1
ATOM 1764 N N . LEU A 1 241 ? -7.301 -2.537 10.558 1.00 92.88 241 LEU A N 1
ATOM 1765 C CA . LEU A 1 241 ? -7.762 -3.238 11.759 1.00 92.88 241 LEU A CA 1
ATOM 1766 C C . LEU A 1 241 ? -8.694 -2.373 12.613 1.00 92.88 241 LEU A C 1
ATOM 1768 O O . LEU A 1 241 ? -9.471 -2.881 13.416 1.00 92.88 241 LEU A O 1
ATOM 1772 N N . GLY A 1 242 ? -8.608 -1.055 12.458 1.00 83.62 242 GLY A N 1
ATOM 1773 C CA . GLY A 1 242 ? -9.554 -0.122 13.046 1.00 83.62 242 GLY A CA 1
ATOM 1774 C C . GLY A 1 242 ? -10.886 -0.212 12.315 1.00 83.62 242 GLY A C 1
ATOM 1775 O O . GLY A 1 242 ? -10.929 -0.191 11.084 1.00 83.62 242 GLY A O 1
ATOM 1776 N N . GLY A 1 243 ? -11.987 -0.289 13.063 1.00 67.75 243 GLY A N 1
ATOM 1777 C CA . GLY A 1 243 ? -13.296 0.011 12.488 1.00 67.75 243 GLY A CA 1
ATOM 1778 C C . GLY A 1 243 ? -13.317 1.453 11.976 1.00 67.75 243 GLY A C 1
ATOM 1779 O O . GLY A 1 243 ? -12.642 2.321 12.535 1.00 67.75 243 GLY A O 1
ATOM 1780 N N . SER A 1 244 ? -14.100 1.737 10.932 1.00 54.56 244 SER A N 1
ATOM 1781 C CA . SER A 1 244 ? -14.345 3.118 10.505 1.00 54.56 244 SER A CA 1
ATOM 1782 C C . SER A 1 244 ? -14.851 3.914 11.708 1.00 54.56 244 SER A C 1
ATOM 1784 O O . SER A 1 244 ? -15.938 3.630 12.215 1.00 54.56 244 SER A O 1
ATOM 1786 N N . ARG A 1 245 ? -14.048 4.867 12.197 1.00 60.88 245 ARG A N 1
ATOM 1787 C CA . ARG A 1 245 ? -14.302 5.581 13.451 1.00 60.88 245 ARG A CA 1
ATOM 1788 C C . ARG A 1 245 ? -15.558 6.454 13.351 1.00 60.88 245 ARG A C 1
ATOM 1790 O O . ARG A 1 245 ? -15.502 7.635 13.012 1.00 60.88 245 ARG A O 1
ATOM 1797 N N . SER A 1 246 ? -16.703 5.851 13.646 1.00 71.56 246 SER A N 1
ATOM 1798 C CA . SER A 1 246 ? -18.020 6.478 13.675 1.00 71.56 246 SER A CA 1
ATOM 1799 C C . SER A 1 246 ? -18.481 6.640 15.115 1.00 71.56 246 SER A C 1
ATOM 1801 O 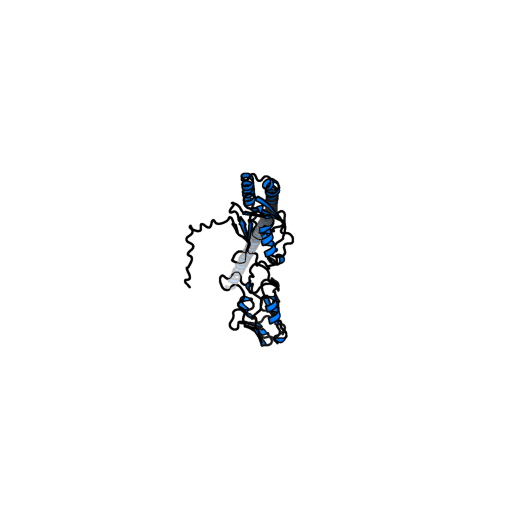O . SER A 1 246 ? -18.263 5.753 15.936 1.00 71.56 246 SER A O 1
ATOM 1803 N N . ILE A 1 247 ? -19.197 7.729 15.398 1.00 79.75 247 ILE A N 1
ATOM 1804 C CA . ILE A 1 247 ? -19.826 7.927 16.709 1.00 79.75 247 ILE A CA 1
ATOM 1805 C C . ILE A 1 247 ? -20.788 6.785 17.058 1.00 79.75 247 ILE A C 1
ATOM 1807 O O . ILE A 1 247 ? -20.932 6.424 18.221 1.00 79.75 247 ILE A O 1
ATOM 1811 N N . PHE A 1 248 ? -21.406 6.162 16.049 1.00 81.19 248 PHE A N 1
ATOM 1812 C CA . PHE A 1 248 ? -22.273 5.004 16.257 1.00 81.19 248 PHE A CA 1
ATOM 1813 C C . PHE A 1 248 ? -21.487 3.771 16.698 1.00 81.19 248 PHE A C 1
ATOM 1815 O O . PHE A 1 248 ? -21.934 3.082 17.610 1.00 81.19 248 PHE A O 1
ATOM 1822 N N . GLU A 1 249 ? -20.309 3.535 16.115 1.00 77.44 249 GLU A N 1
ATOM 1823 C CA . GLU A 1 249 ? -19.413 2.471 16.576 1.00 77.44 249 GLU A CA 1
ATOM 1824 C C . GLU A 1 249 ? -18.972 2.757 18.013 1.00 77.44 249 GLU A C 1
ATOM 1826 O O . GLU A 1 249 ? -19.172 1.921 18.883 1.00 77.44 249 GLU A O 1
ATOM 1831 N N . THR A 1 250 ? -18.522 3.979 18.318 1.00 80.88 250 THR A N 1
ATOM 1832 C CA . THR A 1 250 ? -18.150 4.381 19.686 1.00 80.88 250 THR A CA 1
ATOM 1833 C C . THR A 1 250 ? -19.258 4.108 20.712 1.00 80.88 250 THR A C 1
ATOM 1835 O O . THR A 1 250 ? -18.984 3.593 21.796 1.00 80.88 250 THR A O 1
ATOM 1838 N N . LEU A 1 251 ? -20.520 4.403 20.383 1.00 86.81 251 LEU A N 1
ATOM 1839 C CA . LEU A 1 251 ? -21.659 4.124 21.266 1.00 86.81 251 LEU A CA 1
ATOM 1840 C C . LEU A 1 251 ? -21.968 2.625 21.384 1.00 86.81 251 LEU A C 1
ATOM 1842 O O . LEU A 1 251 ? -22.310 2.154 22.471 1.00 86.81 251 LEU A O 1
ATOM 1846 N N . VAL A 1 252 ? -21.836 1.869 20.292 1.00 83.25 252 VAL A N 1
ATOM 1847 C CA . VAL A 1 252 ? -21.950 0.403 20.295 1.00 83.25 252 VAL A CA 1
ATOM 1848 C C . VAL A 1 252 ? -20.863 -0.218 21.172 1.00 83.25 252 VAL A C 1
ATOM 1850 O O . VAL A 1 252 ? -21.149 -1.129 21.945 1.00 83.25 252 VAL A O 1
ATOM 1853 N N . ASP A 1 253 ? -19.644 0.309 21.130 1.00 79.94 253 ASP A N 1
ATOM 1854 C CA . ASP A 1 253 ? -18.537 -0.147 21.964 1.00 79.94 253 ASP A CA 1
ATOM 1855 C C . ASP A 1 253 ? -18.724 0.193 23.434 1.00 79.94 253 ASP A C 1
ATOM 1857 O O . ASP A 1 253 ? -18.523 -0.675 24.282 1.00 79.94 253 ASP A O 1
ATOM 1861 N N . LEU A 1 254 ? -19.186 1.407 23.752 1.00 87.69 254 LEU A N 1
ATOM 1862 C CA . LEU A 1 254 ? -19.554 1.755 25.123 1.00 87.69 254 LEU A CA 1
ATOM 1863 C C . LEU A 1 254 ? -20.630 0.796 25.649 1.00 87.69 254 LEU A C 1
ATOM 1865 O O . LEU A 1 254 ? -20.506 0.283 26.760 1.00 87.69 254 LEU A O 1
ATOM 1869 N N . ARG A 1 255 ? -21.665 0.518 24.848 1.00 88.75 255 ARG A N 1
ATOM 1870 C CA . ARG A 1 255 ? -22.717 -0.448 25.188 1.00 88.75 255 ARG A CA 1
ATOM 1871 C C . ARG A 1 255 ? -22.133 -1.840 25.444 1.00 88.75 255 ARG A C 1
ATOM 1873 O O . ARG A 1 255 ? -22.472 -2.461 26.447 1.00 88.75 255 ARG A O 1
ATOM 1880 N N . ASP A 1 256 ? -21.258 -2.329 24.569 1.00 84.62 256 ASP A N 1
ATOM 1881 C CA . ASP A 1 256 ? -20.636 -3.650 24.708 1.00 84.62 256 ASP A CA 1
ATOM 1882 C C . ASP A 1 256 ? -19.717 -3.724 25.941 1.00 84.62 256 ASP A C 1
ATOM 1884 O O . ASP A 1 256 ? -19.679 -4.751 26.619 1.00 84.62 256 ASP A O 1
ATOM 1888 N N . ASN A 1 257 ? -18.991 -2.644 26.250 1.00 85.06 257 ASN A N 1
ATOM 1889 C CA . ASN A 1 257 ? -18.164 -2.521 27.453 1.00 85.06 257 ASN A CA 1
ATOM 1890 C C . ASN A 1 257 ? -19.028 -2.514 28.727 1.00 85.06 257 ASN A C 1
ATOM 1892 O O . ASN A 1 257 ? -18.694 -3.194 29.697 1.00 85.06 257 ASN A O 1
ATOM 1896 N N . LEU A 1 258 ? -20.172 -1.815 28.708 1.00 90.25 258 LEU A N 1
ATOM 1897 C CA . LEU A 1 258 ? -21.153 -1.809 29.799 1.00 90.25 258 LEU A CA 1
ATOM 1898 C C . LEU A 1 258 ? -21.760 -3.196 30.029 1.00 90.25 258 LEU A C 1
ATOM 1900 O O . LEU A 1 258 ? -21.832 -3.641 31.172 1.00 90.25 258 LEU A O 1
ATOM 1904 N N . TYR A 1 259 ? -22.143 -3.912 28.967 1.00 88.81 259 TYR A N 1
ATOM 1905 C CA . TYR A 1 259 ? -22.677 -5.273 29.096 1.00 88.81 259 TYR A CA 1
ATOM 1906 C C . TYR A 1 259 ? -21.668 -6.260 29.683 1.00 88.81 259 TYR A C 1
ATOM 1908 O O . TYR A 1 259 ? -22.061 -7.183 30.394 1.00 88.81 259 TYR A O 1
ATOM 1916 N N . ARG A 1 260 ? -20.377 -6.062 29.405 1.00 84.69 260 ARG A N 1
ATOM 1917 C CA . ARG A 1 260 ? -19.294 -6.888 29.953 1.00 84.69 260 ARG A CA 1
ATOM 1918 C C . ARG A 1 260 ? -18.799 -6.425 31.319 1.00 84.69 260 ARG A C 1
ATOM 1920 O O . ARG A 1 260 ? -17.965 -7.105 31.907 1.00 84.69 260 ARG A O 1
ATOM 1927 N N . ASN A 1 261 ? -19.306 -5.303 31.831 1.00 87.25 261 ASN A N 1
ATOM 1928 C CA . ASN A 1 261 ? -18.833 -4.684 33.066 1.00 87.25 261 ASN A CA 1
ATOM 1929 C C . ASN A 1 261 ? -17.309 -4.418 33.053 1.00 87.25 261 ASN A C 1
ATOM 1931 O O . ASN A 1 261 ? -16.638 -4.525 34.080 1.00 87.25 261 ASN A O 1
ATOM 1935 N N . ASP A 1 262 ? -16.756 -4.082 31.882 1.00 86.06 262 ASP A N 1
ATOM 1936 C CA . ASP A 1 262 ? -15.333 -3.772 31.708 1.00 86.06 262 ASP A CA 1
ATOM 1937 C C . ASP A 1 262 ? -15.077 -2.315 32.122 1.00 86.06 262 ASP A C 1
ATOM 1939 O O . ASP A 1 262 ? -15.006 -1.398 31.300 1.00 86.06 262 ASP A O 1
ATOM 1943 N N . SER A 1 263 ? -14.999 -2.084 33.437 1.00 86.56 263 SER A N 1
ATOM 1944 C CA . SER A 1 263 ? -14.866 -0.740 34.011 1.00 86.56 263 SER A CA 1
ATOM 1945 C C . SER A 1 263 ? -13.633 0.002 33.496 1.00 86.56 263 SER A C 1
ATOM 1947 O O . SER A 1 263 ? -13.679 1.221 33.347 1.00 86.56 263 SER A O 1
ATOM 1949 N N . LYS A 1 264 ? -12.555 -0.730 33.191 1.00 82.31 264 LYS A N 1
ATOM 1950 C CA . LYS A 1 264 ? -11.307 -0.170 32.676 1.00 82.31 264 LYS A CA 1
ATOM 1951 C C . LYS A 1 264 ? -11.478 0.324 31.239 1.00 82.31 264 LYS A C 1
ATOM 1953 O O . LYS A 1 264 ? -11.142 1.472 30.955 1.00 82.31 264 LYS A O 1
ATOM 1958 N N . ALA A 1 265 ? -12.067 -0.489 30.357 1.00 80.81 265 ALA A N 1
ATOM 1959 C CA . ALA A 1 265 ? -12.386 -0.082 28.985 1.00 80.81 265 ALA A CA 1
ATOM 1960 C C . ALA A 1 265 ? -13.346 1.116 28.932 1.00 80.81 265 ALA A C 1
ATOM 1962 O O . ALA A 1 265 ? -13.274 1.960 28.036 1.00 80.81 265 ALA A O 1
ATOM 1963 N N . ILE A 1 266 ? -14.267 1.213 29.891 1.00 86.12 266 ILE A N 1
ATOM 1964 C CA . ILE A 1 266 ? -15.180 2.355 29.973 1.00 86.12 266 ILE A CA 1
ATOM 1965 C C . ILE A 1 266 ? -14.402 3.622 30.338 1.00 86.12 266 ILE A C 1
ATOM 1967 O O . ILE A 1 266 ? -14.483 4.613 29.610 1.00 86.12 266 ILE A O 1
ATOM 1971 N N . SER A 1 267 ? -13.649 3.594 31.443 1.00 85.06 267 SER A N 1
ATOM 1972 C CA . SER A 1 267 ? -13.010 4.794 31.987 1.00 85.06 267 SER A CA 1
ATOM 1973 C C . SER A 1 267 ? -11.810 5.277 31.179 1.00 85.06 267 SER A C 1
ATOM 1975 O O . SER A 1 267 ? -11.633 6.482 31.027 1.00 85.06 267 SER A O 1
ATOM 1977 N N . GLU A 1 268 ? -10.975 4.360 30.689 1.00 79.94 268 GLU A N 1
ATOM 1978 C CA . GLU A 1 268 ? -9.706 4.712 30.037 1.00 79.94 268 GLU A CA 1
ATOM 1979 C C . GLU A 1 268 ? -9.858 4.934 28.527 1.00 79.94 268 GLU A C 1
ATOM 1981 O O . GLU A 1 268 ? -9.097 5.711 27.953 1.00 79.94 268 GLU A O 1
ATOM 1986 N N . GLU A 1 269 ? -10.850 4.298 27.895 1.00 79.25 269 GLU A N 1
ATOM 1987 C CA . GLU A 1 269 ? -11.001 4.298 26.436 1.00 79.25 269 GLU A CA 1
ATOM 1988 C C . GLU A 1 269 ? -12.323 4.935 25.998 1.00 79.25 269 GLU A C 1
ATOM 1990 O O . GLU A 1 269 ? -12.330 5.971 25.334 1.00 79.25 269 GLU A O 1
ATOM 1995 N N . SER A 1 270 ? -13.462 4.365 26.402 1.00 84.00 270 SER A N 1
ATOM 1996 C CA . SER A 1 270 ? -14.773 4.747 25.848 1.00 84.00 270 SER A CA 1
ATOM 1997 C C . SER A 1 270 ? -15.082 6.232 26.048 1.00 84.00 270 SER A C 1
ATOM 1999 O O . SER A 1 270 ? -15.497 6.910 25.112 1.00 84.00 270 SER A O 1
ATOM 2001 N N . ILE A 1 271 ? -14.837 6.760 27.251 1.00 85.94 271 ILE A N 1
ATOM 2002 C CA . ILE A 1 271 ? -15.073 8.179 27.561 1.00 85.94 271 ILE A CA 1
ATOM 2003 C C . ILE A 1 271 ? -14.153 9.089 26.736 1.00 85.94 271 ILE A C 1
ATOM 2005 O O . ILE A 1 271 ? -14.606 10.106 26.208 1.00 85.94 271 ILE A O 1
ATOM 2009 N N . LYS A 1 272 ? -12.879 8.713 26.584 1.00 82.62 272 LYS A N 1
ATOM 2010 C CA . LYS A 1 272 ? -11.905 9.481 25.802 1.00 82.62 272 LYS A CA 1
ATOM 2011 C C . LYS A 1 272 ? -12.308 9.546 24.328 1.00 82.62 272 LYS A C 1
ATOM 2013 O O . LYS A 1 272 ? -12.325 10.623 23.739 1.00 82.62 272 LYS A O 1
ATOM 2018 N N . VAL A 1 273 ? -12.702 8.414 23.747 1.00 79.00 273 VAL A N 1
ATOM 2019 C CA . VAL A 1 273 ? -13.131 8.347 22.343 1.00 79.00 273 VAL A CA 1
ATOM 2020 C C . VAL A 1 273 ? -14.404 9.166 22.116 1.00 79.00 273 VAL A C 1
ATOM 2022 O O . VAL A 1 273 ? -14.492 9.857 21.105 1.00 79.00 273 VAL A O 1
ATOM 2025 N N . ILE A 1 274 ? -15.356 9.164 23.058 1.00 86.75 274 ILE A N 1
ATOM 2026 C CA . ILE A 1 274 ? -16.562 10.010 22.983 1.00 86.75 274 ILE A CA 1
ATOM 2027 C C . ILE A 1 274 ? -16.198 11.496 22.961 1.00 86.75 274 ILE A C 1
ATOM 2029 O O . ILE A 1 274 ? -16.765 12.248 22.170 1.00 86.75 274 ILE A O 1
ATOM 2033 N N . GLN A 1 275 ? -15.245 11.925 23.790 1.00 85.69 275 GLN A N 1
ATOM 2034 C CA . GLN A 1 275 ? -14.782 13.312 23.800 1.00 85.69 275 GLN A CA 1
ATOM 2035 C C . GLN A 1 275 ? -14.181 13.713 22.443 1.00 85.69 275 GLN A C 1
ATOM 2037 O O . GLN A 1 275 ? -14.549 14.739 21.873 1.00 85.69 275 GLN A O 1
ATOM 2042 N N . GLU A 1 276 ? -13.328 12.862 21.877 1.00 83.31 276 GLU A N 1
ATOM 2043 C CA . GLU A 1 276 ? -12.756 13.076 20.545 1.00 83.31 276 GLU A CA 1
ATOM 2044 C C . GLU A 1 276 ? -13.842 13.073 19.441 1.00 83.31 276 GLU A C 1
ATOM 2046 O O . GLU A 1 276 ? -13.737 13.795 18.448 1.00 83.31 276 GLU A O 1
ATOM 2051 N N . ASP A 1 277 ? -14.915 12.287 19.587 1.00 83.44 277 ASP A N 1
ATOM 2052 C CA . ASP A 1 277 ? -16.062 12.288 18.667 1.00 83.44 277 ASP A CA 1
ATOM 2053 C C . ASP A 1 277 ? -16.864 13.598 18.745 1.00 83.44 277 ASP A C 1
ATOM 2055 O O . ASP A 1 277 ? -17.251 14.142 17.706 1.00 83.44 277 ASP A O 1
ATOM 2059 N N . ILE A 1 278 ? -17.053 14.147 19.950 1.00 87.12 278 ILE A N 1
ATOM 2060 C CA . ILE A 1 278 ? -17.673 15.464 20.167 1.00 87.12 278 ILE A CA 1
ATOM 2061 C C . ILE A 1 278 ? -16.858 16.557 19.466 1.00 87.12 278 ILE A C 1
ATOM 2063 O O . ILE A 1 278 ? -17.420 17.386 18.747 1.00 87.12 278 ILE A O 1
ATOM 2067 N N . GLU A 1 279 ? -15.534 16.538 19.606 1.00 85.75 279 GLU A N 1
ATOM 2068 C CA . GLU A 1 279 ? -14.643 17.513 18.965 1.00 85.75 279 GLU A CA 1
ATOM 2069 C C . GLU A 1 279 ? -14.720 17.460 17.434 1.00 85.75 279 GLU A C 1
ATOM 2071 O O . GLU A 1 279 ? -14.755 18.503 16.771 1.00 85.75 279 GLU A O 1
ATOM 2076 N N . ARG A 1 280 ? -14.836 16.260 16.849 1.00 81.88 280 ARG A N 1
ATOM 2077 C CA . ARG A 1 280 ? -15.046 16.121 15.398 1.00 81.88 280 ARG A CA 1
ATOM 2078 C C . ARG A 1 280 ? -16.367 16.739 14.945 1.00 81.88 280 ARG A C 1
ATOM 2080 O O . ARG A 1 280 ? -16.381 17.439 13.932 1.00 81.88 280 ARG A O 1
ATOM 2087 N N . VAL A 1 281 ? -17.457 16.530 15.686 1.00 84.38 281 VAL A N 1
ATOM 2088 C CA . VAL A 1 281 ? -18.759 17.149 15.377 1.00 84.38 281 VAL A CA 1
ATOM 2089 C C . VAL A 1 281 ? -18.671 18.674 15.460 1.00 84.38 281 VAL A C 1
ATOM 2091 O O . VAL A 1 281 ? -19.143 19.363 14.554 1.00 84.38 281 VAL A O 1
ATOM 2094 N N . LEU A 1 282 ? -18.012 19.210 16.491 1.00 87.75 282 LEU A N 1
ATOM 2095 C CA . LEU A 1 282 ? -17.802 20.653 16.644 1.00 87.75 282 LEU A CA 1
ATOM 2096 C C . LEU A 1 282 ? -17.015 21.248 15.468 1.00 87.75 282 LEU A C 1
ATOM 2098 O O . LEU A 1 282 ? -17.375 22.315 14.968 1.00 87.75 282 LEU A O 1
ATOM 2102 N N . LYS A 1 283 ? -15.993 20.543 14.966 1.00 82.19 283 LYS A N 1
ATOM 2103 C CA . LYS A 1 283 ? -15.219 20.971 13.790 1.00 82.19 283 LYS A CA 1
ATOM 2104 C C . LYS A 1 283 ? -16.082 21.066 12.530 1.00 82.19 283 LYS A C 1
ATOM 2106 O O . LYS A 1 283 ? -16.005 22.062 11.812 1.00 82.19 283 LYS A O 1
ATOM 2111 N N . VAL A 1 284 ? -16.928 20.066 12.278 1.00 82.44 284 VAL A N 1
ATOM 2112 C CA . VAL A 1 284 ? -17.868 20.090 11.143 1.00 82.44 284 VAL A CA 1
ATOM 2113 C C . VAL A 1 284 ? -18.882 21.224 11.305 1.00 82.44 284 VAL A C 1
ATOM 2115 O O . VAL A 1 284 ? -19.172 21.935 10.344 1.00 82.44 284 VAL A O 1
ATOM 2118 N N . HIS A 1 285 ? -19.384 21.451 12.520 1.00 83.81 285 HIS A N 1
ATOM 2119 C CA . HIS A 1 285 ? -20.316 22.543 12.799 1.00 83.81 285 HIS A CA 1
ATOM 2120 C C . HIS A 1 285 ? -19.696 23.921 12.515 1.00 83.81 285 HIS A C 1
ATOM 2122 O O . HIS A 1 285 ? -20.335 24.771 11.893 1.00 83.81 285 HIS A O 1
ATOM 2128 N N . ALA A 1 286 ? -18.429 24.123 12.887 1.00 89.38 286 ALA A N 1
ATOM 2129 C CA . ALA A 1 286 ? -17.691 25.344 12.571 1.00 89.38 286 ALA A CA 1
ATOM 2130 C C . ALA A 1 286 ? -17.531 25.551 11.053 1.00 89.38 286 ALA A C 1
ATOM 2132 O O . ALA A 1 286 ? -17.717 26.662 10.549 1.00 89.38 286 ALA A O 1
ATOM 2133 N N . GLU A 1 287 ? -17.245 24.484 10.300 1.00 80.94 287 GLU A N 1
ATOM 2134 C CA . GLU A 1 287 ? -17.162 24.554 8.839 1.00 80.94 287 GLU A CA 1
ATOM 2135 C C . GLU A 1 287 ? -18.511 24.945 8.215 1.00 80.94 287 GLU A C 1
ATOM 2137 O O . GLU A 1 287 ? -18.560 25.836 7.363 1.00 80.94 287 GLU A O 1
ATOM 2142 N N . VAL A 1 288 ? -19.613 24.342 8.669 1.00 90.62 288 VAL A N 1
ATOM 2143 C CA . VAL A 1 288 ? -20.970 24.703 8.229 1.00 90.62 288 VAL A CA 1
ATOM 2144 C C . VAL A 1 288 ? -21.270 26.170 8.535 1.00 90.62 288 VAL A C 1
ATOM 2146 O O . VAL A 1 288 ? -21.733 26.879 7.644 1.00 90.62 288 VAL A O 1
ATOM 2149 N N . GLY A 1 289 ? -20.927 26.663 9.728 1.00 91.94 289 GLY A N 1
ATOM 2150 C CA . GLY A 1 289 ? -21.064 28.081 10.076 1.00 91.94 289 GLY A CA 1
ATOM 2151 C C . GLY A 1 289 ? -20.317 29.005 9.107 1.00 91.94 289 GLY A C 1
ATOM 2152 O O . GLY A 1 289 ? -20.871 29.994 8.631 1.00 91.94 289 GLY A O 1
ATOM 2153 N N . SER A 1 290 ? -19.090 28.642 8.714 1.00 92.94 290 SER A N 1
ATOM 2154 C CA . SER A 1 290 ? -18.333 29.410 7.714 1.00 92.94 290 SER A CA 1
ATOM 2155 C C . SER A 1 290 ? -19.006 29.422 6.332 1.00 92.94 290 SER A C 1
ATOM 2157 O O . SER A 1 290 ? -18.985 30.437 5.633 1.00 92.94 290 SER A O 1
ATOM 2159 N N . ARG A 1 291 ? -19.637 28.307 5.935 1.00 87.81 291 ARG A N 1
ATOM 2160 C CA . ARG A 1 291 ? -20.372 28.190 4.667 1.00 87.81 291 ARG A CA 1
ATOM 2161 C C . ARG A 1 291 ? -21.666 28.998 4.692 1.00 87.81 291 ARG A C 1
ATOM 2163 O O . ARG A 1 291 ? -21.975 29.619 3.681 1.00 87.81 291 ARG A O 1
ATOM 2170 N N . ILE A 1 292 ? -22.366 29.035 5.827 1.00 92.56 292 ILE A N 1
ATOM 2171 C CA . ILE A 1 292 ? -23.544 29.891 6.036 1.00 92.56 292 ILE A CA 1
ATOM 2172 C C . ILE A 1 292 ? -23.153 31.360 5.854 1.00 92.56 292 ILE A C 1
ATOM 2174 O O . ILE A 1 292 ? -23.723 32.023 4.997 1.00 92.56 292 ILE A O 1
ATOM 2178 N N . ASN A 1 293 ? -22.088 31.829 6.515 1.00 88.38 293 ASN A N 1
ATOM 2179 C CA . ASN A 1 293 ? -21.616 33.213 6.361 1.00 88.38 293 ASN A CA 1
ATOM 2180 C C . ASN A 1 293 ? -21.273 33.565 4.901 1.00 88.38 293 ASN A C 1
ATOM 2182 O O . ASN A 1 293 ? -21.580 34.653 4.415 1.00 88.38 293 ASN A O 1
ATOM 2186 N N . ARG A 1 294 ? -20.636 32.637 4.173 1.00 90.50 294 ARG A N 1
ATOM 2187 C CA . ARG A 1 294 ? -20.341 32.819 2.741 1.00 90.50 294 ARG A CA 1
ATOM 2188 C C . ARG A 1 294 ? -21.608 32.870 1.889 1.00 90.50 294 ARG A C 1
ATOM 2190 O O . ARG A 1 294 ? -21.629 33.596 0.898 1.00 90.50 294 ARG A O 1
ATOM 2197 N N . LEU A 1 295 ? -22.622 32.086 2.241 1.00 92.50 295 LEU A N 1
ATOM 2198 C CA . LEU A 1 295 ? -23.901 32.045 1.544 1.00 92.50 295 LEU A CA 1
ATOM 2199 C C . LEU A 1 295 ? -24.707 33.324 1.789 1.00 92.50 295 LEU A C 1
ATOM 2201 O O . LEU A 1 295 ? -25.251 33.867 0.832 1.00 92.50 295 LEU A O 1
ATOM 2205 N N . ASP A 1 296 ? -24.701 33.848 3.014 1.00 95.25 296 ASP A N 1
ATOM 2206 C CA . ASP A 1 296 ? -25.324 35.132 3.345 1.00 95.25 296 ASP A CA 1
ATOM 2207 C C . ASP A 1 296 ? -24.674 36.279 2.559 1.00 95.25 296 ASP A C 1
ATOM 2209 O O . ASP A 1 296 ? -25.372 37.043 1.892 1.00 95.25 296 ASP A O 1
ATOM 2213 N N . TYR A 1 297 ? -23.337 36.328 2.512 1.00 96.06 297 TYR A N 1
ATOM 2214 C CA . TYR A 1 297 ? -22.618 37.312 1.694 1.00 96.06 297 TYR A CA 1
ATOM 2215 C C . TYR A 1 297 ? -22.921 37.170 0.193 1.00 96.06 297 TYR A C 1
ATOM 2217 O O . TYR A 1 297 ? -23.111 38.157 -0.522 1.00 96.06 297 TYR A O 1
ATOM 2225 N N . ALA A 1 298 ? -22.978 35.936 -0.319 1.00 92.06 298 ALA A N 1
ATOM 2226 C CA . ALA A 1 298 ? -23.315 35.689 -1.718 1.00 92.06 298 ALA A CA 1
ATOM 2227 C C . ALA A 1 298 ? -24.754 36.118 -2.048 1.00 92.06 298 ALA A C 1
ATOM 2229 O O . ALA A 1 298 ? -24.988 36.663 -3.128 1.00 92.06 298 ALA A O 1
ATOM 2230 N N . LYS A 1 299 ? -25.696 35.910 -1.121 1.00 95.50 299 LYS A N 1
ATOM 2231 C CA . LYS A 1 299 ? -27.088 36.348 -1.243 1.00 95.50 299 LYS A CA 1
ATOM 2232 C C . LYS A 1 299 ? -27.189 37.873 -1.283 1.00 95.50 299 LYS A C 1
ATOM 2234 O O . LYS A 1 299 ? -27.775 38.398 -2.224 1.00 95.50 299 LYS A O 1
ATOM 2239 N N . GLU A 1 300 ? -26.554 38.576 -0.345 1.00 96.69 300 GLU A N 1
ATOM 2240 C CA . GLU A 1 300 ? -26.519 40.048 -0.310 1.00 96.69 300 GLU A CA 1
ATOM 2241 C C . GLU A 1 300 ? -25.931 40.632 -1.608 1.00 96.69 300 GLU A C 1
ATOM 2243 O O . GLU A 1 300 ? -26.463 41.574 -2.207 1.00 96.69 300 GLU A O 1
ATOM 2248 N N . LYS A 1 301 ? -24.856 40.016 -2.114 1.00 94.62 301 LYS A N 1
ATOM 2249 C CA . LYS A 1 301 ? -24.253 40.395 -3.395 1.00 94.62 301 LYS A CA 1
ATOM 2250 C C . LYS A 1 301 ? -25.203 40.161 -4.573 1.00 94.62 301 LYS A C 1
ATOM 2252 O O . LYS A 1 301 ? -25.273 41.005 -5.466 1.00 94.62 301 LYS A O 1
ATOM 2257 N N . ALA A 1 302 ? -25.920 39.039 -4.599 1.00 94.62 302 ALA A N 1
ATOM 2258 C CA . ALA A 1 302 ? -26.886 38.733 -5.653 1.00 94.62 302 ALA A CA 1
ATOM 2259 C C . ALA A 1 302 ? -28.074 39.710 -5.647 1.00 94.62 302 ALA A C 1
ATOM 2261 O O . ALA A 1 302 ? -28.472 40.182 -6.712 1.00 94.62 302 ALA A O 1
ATOM 2262 N N . GLU A 1 303 ? -28.590 40.068 -4.468 1.00 97.00 303 GLU A N 1
ATOM 2263 C CA . GLU A 1 303 ? -29.629 41.094 -4.302 1.00 97.00 303 GLU A CA 1
ATOM 2264 C C . GLU A 1 303 ? -29.146 42.456 -4.820 1.00 97.00 303 GLU A C 1
ATOM 2266 O O . GLU A 1 303 ? -29.840 43.109 -5.599 1.00 97.00 303 GLU A O 1
ATOM 2271 N N . THR A 1 304 ? -27.908 42.839 -4.494 1.00 96.62 304 THR A N 1
ATOM 2272 C CA . THR A 1 304 ? -27.291 44.078 -4.994 1.00 96.62 304 THR A CA 1
ATOM 2273 C C . THR A 1 304 ? -27.158 44.086 -6.521 1.00 96.62 304 THR A C 1
ATOM 2275 O O . THR A 1 304 ? -27.473 45.086 -7.168 1.00 96.62 304 THR A O 1
ATOM 2278 N N . ILE A 1 305 ? -26.715 42.976 -7.122 1.00 95.00 305 ILE A N 1
ATOM 2279 C CA . ILE A 1 305 ? -26.621 42.842 -8.584 1.00 95.00 305 ILE A CA 1
ATOM 2280 C C . ILE A 1 305 ? -28.005 42.974 -9.219 1.00 95.00 305 ILE A C 1
ATOM 2282 O O . ILE A 1 305 ? -28.149 43.693 -10.203 1.00 95.00 305 ILE A O 1
ATOM 2286 N N . ASN A 1 306 ? -29.021 42.322 -8.652 1.00 95.19 306 ASN A N 1
ATOM 2287 C CA . ASN A 1 306 ? -30.385 42.379 -9.168 1.00 95.19 306 ASN A CA 1
ATOM 2288 C C . ASN A 1 306 ? -30.944 43.816 -9.139 1.00 95.19 306 ASN A C 1
ATOM 2290 O O . ASN A 1 306 ? -31.474 44.295 -10.143 1.00 95.19 306 ASN A O 1
ATOM 2294 N N . LEU A 1 307 ? -30.729 44.546 -8.039 1.00 93.69 307 LEU A N 1
ATOM 2295 C CA . LEU A 1 307 ? -31.100 45.960 -7.933 1.00 93.69 307 LEU A CA 1
ATOM 2296 C C . LEU A 1 307 ? -30.376 46.832 -8.968 1.00 93.69 307 LEU A C 1
ATOM 2298 O O . LEU A 1 307 ? -31.000 47.690 -9.587 1.00 93.69 307 LEU A O 1
ATOM 2302 N N . ASN A 1 308 ? -29.077 46.614 -9.182 1.00 93.06 308 ASN A N 1
ATOM 2303 C CA . ASN A 1 308 ? -28.310 47.373 -10.171 1.00 93.06 308 ASN A CA 1
ATOM 2304 C C . ASN A 1 308 ? -28.758 47.072 -11.605 1.00 93.06 308 ASN A C 1
ATOM 2306 O O . ASN A 1 308 ? -28.926 48.001 -12.387 1.00 93.06 308 ASN A O 1
ATOM 2310 N N . LEU A 1 309 ? -29.003 45.802 -11.943 1.00 91.12 309 LEU A N 1
ATOM 2311 C CA . LEU A 1 309 ? -29.536 45.417 -13.252 1.00 91.12 309 LEU A CA 1
ATOM 2312 C C . LEU A 1 309 ? -30.927 46.015 -13.488 1.00 91.12 309 LEU A C 1
ATOM 2314 O O . LEU A 1 309 ? -31.190 46.505 -14.580 1.00 91.12 309 LEU A O 1
ATOM 2318 N N . SER A 1 310 ? -31.783 46.039 -12.462 1.00 90.56 310 SER A N 1
ATOM 2319 C CA . SER A 1 310 ? -33.102 46.681 -12.538 1.00 90.56 310 SER A CA 1
ATOM 2320 C C . SER A 1 310 ? -32.992 48.187 -12.806 1.00 90.56 310 SER A C 1
ATOM 2322 O O . SER A 1 310 ? -33.741 48.718 -13.620 1.00 90.56 310 SER A O 1
ATOM 2324 N N . LYS A 1 311 ? -32.027 48.876 -12.175 1.00 89.75 311 LYS A N 1
ATOM 2325 C CA . LYS A 1 311 ? -31.744 50.297 -12.444 1.00 89.75 311 LYS A CA 1
ATOM 2326 C C . LYS A 1 311 ? -31.216 50.528 -13.859 1.00 89.75 311 LYS A C 1
ATOM 2328 O O . LYS A 1 311 ? -31.712 51.414 -14.535 1.00 89.75 311 LYS A O 1
ATOM 2333 N N . MET A 1 312 ? -30.257 49.720 -14.318 1.00 86.50 312 MET A N 1
ATOM 2334 C CA . MET A 1 312 ? -29.719 49.826 -15.682 1.00 86.50 312 MET A CA 1
ATOM 2335 C C . MET A 1 312 ? -30.794 49.571 -16.743 1.00 86.50 312 MET A C 1
ATOM 2337 O O . MET A 1 312 ? -30.787 50.218 -17.784 1.00 86.50 312 MET A O 1
ATOM 2341 N N . LEU A 1 313 ? -31.711 48.632 -16.487 1.00 85.88 313 LEU A N 1
ATOM 2342 C CA . LEU A 1 313 ? -32.844 48.380 -17.373 1.00 85.88 313 LEU A CA 1
ATOM 2343 C C . LEU A 1 313 ? -33.765 49.605 -17.447 1.00 85.88 313 LEU A C 1
ATOM 2345 O O . LEU A 1 313 ? -34.057 50.058 -18.546 1.00 85.88 313 LEU A O 1
ATOM 2349 N N . SER A 1 314 ? -34.140 50.175 -16.297 1.00 86.94 314 SER A N 1
ATOM 2350 C CA . SER A 1 314 ? -34.930 51.414 -16.207 1.00 86.94 314 SER A CA 1
ATOM 2351 C C . SER A 1 314 ? -34.243 52.583 -16.928 1.00 86.94 314 SER A C 1
ATOM 2353 O O . SER A 1 314 ? -34.872 53.229 -17.750 1.00 86.94 314 SER A O 1
ATOM 2355 N N . GLU A 1 315 ? -32.933 52.794 -16.756 1.00 83.62 315 GLU A N 1
ATOM 2356 C CA . GLU A 1 315 ? -32.195 53.853 -17.471 1.00 83.62 315 GLU A CA 1
ATOM 2357 C C . GLU A 1 315 ? -32.190 53.697 -19.005 1.00 83.62 315 GLU A C 1
ATOM 2359 O O . GLU A 1 315 ? -32.109 54.697 -19.718 1.00 83.62 315 GLU A O 1
ATOM 2364 N N . VAL A 1 316 ? -32.235 52.465 -19.527 1.00 78.75 316 VAL A N 1
ATOM 2365 C CA . VAL A 1 316 ? -32.243 52.195 -20.978 1.00 78.75 316 VAL A CA 1
ATOM 2366 C C . VAL A 1 316 ? -33.661 52.197 -21.560 1.00 78.75 316 VAL A C 1
ATOM 2368 O O . VAL A 1 316 ? -33.842 52.604 -22.708 1.00 78.75 316 VAL A O 1
ATOM 2371 N N . GLU A 1 317 ? -34.649 51.707 -20.812 1.00 73.19 317 GLU A N 1
ATOM 2372 C CA . GLU A 1 317 ? -36.028 51.521 -21.279 1.00 73.19 317 GLU A CA 1
ATOM 2373 C C . GLU A 1 317 ? -36.921 52.741 -21.014 1.00 73.19 317 GLU A C 1
ATOM 2375 O O . GLU A 1 317 ? -37.807 53.039 -21.821 1.00 73.19 317 GLU A O 1
ATOM 2380 N N . ASP A 1 318 ? -36.680 53.483 -19.930 1.00 75.06 318 ASP A N 1
ATOM 2381 C CA . ASP A 1 318 ? -37.508 54.627 -19.567 1.00 75.06 318 ASP A CA 1
ATOM 2382 C C . ASP A 1 318 ? -37.228 55.806 -20.509 1.00 75.06 318 ASP A C 1
ATOM 2384 O O . ASP A 1 318 ? -36.195 56.475 -20.456 1.00 75.06 318 ASP A O 1
ATOM 2388 N N . ILE A 1 319 ? -38.186 56.084 -21.396 1.00 71.62 319 ILE A N 1
ATOM 2389 C CA . ILE A 1 319 ? -38.166 57.278 -22.241 1.00 71.62 319 ILE A CA 1
ATOM 2390 C C . ILE A 1 319 ? -38.350 58.508 -21.348 1.00 71.62 319 ILE A C 1
ATOM 2392 O O . ILE A 1 319 ? -39.364 58.633 -20.657 1.00 71.62 319 ILE A O 1
ATOM 2396 N N . ASP A 1 320 ? -37.421 59.467 -21.425 1.00 76.00 320 ASP A N 1
ATOM 2397 C CA . ASP A 1 320 ? -37.658 60.803 -20.876 1.00 76.00 320 ASP A CA 1
ATOM 2398 C C . ASP A 1 320 ? -38.807 61.452 -21.656 1.00 76.00 320 ASP A C 1
ATOM 2400 O O . ASP A 1 320 ? -38.646 61.961 -22.772 1.00 76.00 320 ASP A O 1
ATOM 2404 N N . MET A 1 321 ? -39.996 61.404 -21.056 1.00 73.25 321 MET A N 1
ATOM 2405 C CA . MET A 1 321 ? -41.224 61.946 -21.625 1.00 73.25 321 MET A CA 1
ATOM 2406 C C . MET A 1 321 ? -41.069 63.422 -22.008 1.00 73.25 321 MET A C 1
ATOM 2408 O O . MET A 1 321 ? -41.692 63.863 -22.969 1.00 73.25 321 MET A O 1
ATOM 2412 N N . THR A 1 322 ? -40.208 64.179 -21.323 1.00 74.19 322 THR A N 1
ATOM 2413 C CA . THR A 1 322 ? -39.950 65.593 -21.622 1.00 74.19 322 THR A CA 1
ATOM 2414 C C . THR A 1 322 ? -39.240 65.754 -22.965 1.00 74.19 322 THR A C 1
ATOM 2416 O O . THR A 1 322 ? -39.674 66.542 -23.810 1.00 74.19 322 THR A O 1
ATOM 2419 N N . GLU A 1 323 ? -38.181 64.978 -23.203 1.00 79.06 323 GLU A N 1
ATOM 2420 C CA . GLU A 1 323 ? -37.432 64.981 -24.467 1.00 79.06 323 GLU A CA 1
ATOM 2421 C C . GLU A 1 323 ? -38.281 64.400 -25.608 1.00 79.06 323 GLU A C 1
ATOM 2423 O O . GLU A 1 323 ? -38.311 64.953 -26.710 1.00 79.06 323 GLU A O 1
ATOM 2428 N N . ALA A 1 324 ? -39.036 63.327 -25.348 1.00 81.31 324 ALA A N 1
ATOM 2429 C CA . ALA A 1 324 ? -39.925 62.724 -26.338 1.00 81.31 324 ALA A CA 1
ATOM 2430 C C . ALA A 1 324 ? -41.039 63.684 -26.784 1.00 81.31 324 ALA A C 1
ATOM 2432 O O . ALA A 1 324 ? -41.255 63.851 -27.986 1.00 81.31 324 ALA A O 1
ATOM 2433 N N . ILE A 1 325 ? -41.693 64.373 -25.842 1.00 82.19 325 ILE A N 1
ATOM 2434 C CA . ILE A 1 325 ? -42.707 65.397 -26.140 1.00 82.19 325 ILE A CA 1
ATOM 2435 C C . ILE A 1 325 ? -42.078 66.574 -26.891 1.00 82.19 325 ILE A C 1
ATOM 2437 O O . ILE A 1 325 ? -42.666 67.077 -27.850 1.00 82.19 325 ILE A O 1
ATOM 2441 N N . THR A 1 326 ? -40.869 66.995 -26.513 1.00 85.75 326 THR A N 1
ATOM 2442 C CA . THR A 1 326 ? -40.161 68.093 -27.188 1.00 85.75 326 THR A CA 1
ATOM 2443 C C . THR A 1 326 ? -39.853 67.743 -28.640 1.00 85.75 326 THR A C 1
ATOM 2445 O O . THR A 1 326 ? -40.170 68.523 -29.539 1.00 85.75 326 THR A O 1
ATOM 2448 N N . ARG A 1 327 ? -39.306 66.550 -28.901 1.00 85.88 327 ARG A N 1
ATOM 2449 C CA . ARG A 1 327 ? -39.054 66.067 -30.268 1.00 85.88 327 ARG A CA 1
ATOM 2450 C C . ARG A 1 327 ? -40.337 65.918 -31.064 1.00 85.88 327 ARG A C 1
ATOM 2452 O O . ARG A 1 327 ? -40.374 66.314 -32.224 1.00 85.88 327 ARG A O 1
ATOM 2459 N N . MET A 1 328 ? -41.392 65.388 -30.448 1.00 86.50 328 MET A N 1
ATOM 2460 C CA . MET A 1 328 ? -42.698 65.274 -31.091 1.00 86.50 328 MET A CA 1
ATOM 2461 C C . MET A 1 328 ? -43.218 66.654 -31.512 1.00 86.50 328 MET A C 1
ATOM 2463 O O . MET A 1 328 ? -43.559 66.850 -32.674 1.00 86.50 328 MET A O 1
ATOM 2467 N N . THR A 1 329 ? -43.162 67.639 -30.613 1.00 87.81 329 THR A N 1
ATOM 2468 C CA . THR A 1 329 ? -43.584 69.023 -30.884 1.00 87.81 329 THR A CA 1
ATOM 2469 C C . THR A 1 329 ? -42.723 69.680 -31.972 1.00 87.81 329 THR A C 1
ATOM 2471 O O . THR A 1 329 ? -43.239 70.391 -32.838 1.00 87.81 329 THR A O 1
ATOM 2474 N N . GLN A 1 330 ? -41.408 69.429 -31.980 1.00 88.69 330 GLN A N 1
ATOM 2475 C CA . GLN A 1 330 ? -40.505 69.891 -33.042 1.00 88.69 330 GLN A CA 1
ATOM 2476 C C . GLN A 1 330 ? -40.866 69.280 -34.399 1.00 88.69 330 GLN A C 1
ATOM 2478 O O . GLN A 1 330 ? -40.939 70.010 -35.389 1.00 88.69 330 GLN A O 1
ATOM 2483 N N . TYR A 1 331 ? -41.129 67.970 -34.455 1.00 89.94 331 TYR A N 1
ATOM 2484 C CA . TYR A 1 331 ? -41.555 67.297 -35.681 1.00 89.94 331 TYR A CA 1
ATOM 2485 C C . TYR A 1 331 ? -42.909 67.807 -36.174 1.00 89.94 331 TYR A C 1
ATOM 2487 O O . TYR A 1 331 ? -43.045 68.070 -37.367 1.00 89.94 331 TYR A O 1
ATOM 2495 N N . GLU A 1 332 ? -43.879 68.023 -35.284 1.00 86.75 332 GLU A N 1
ATOM 2496 C CA . GLU A 1 332 ? -45.171 68.625 -35.634 1.00 86.75 332 GLU A CA 1
ATOM 2497 C C . GLU A 1 332 ? -45.001 70.037 -36.205 1.00 86.75 332 GLU A C 1
ATOM 2499 O O . GLU A 1 332 ? -45.573 70.359 -37.247 1.00 86.75 332 GLU A O 1
ATOM 2504 N N . THR A 1 333 ? -44.160 70.862 -35.578 1.00 91.06 333 THR A N 1
ATOM 2505 C CA . THR A 1 333 ? -43.885 72.233 -36.035 1.00 91.06 333 THR A CA 1
ATOM 2506 C C . THR A 1 333 ? -43.199 72.239 -37.403 1.00 91.06 333 THR A C 1
ATOM 2508 O O . THR A 1 333 ? -43.604 72.974 -38.305 1.00 91.06 333 THR A O 1
ATOM 2511 N N . ALA A 1 334 ? -42.178 71.397 -37.593 1.00 86.75 334 ALA A N 1
ATOM 2512 C CA . ALA A 1 334 ? -41.470 71.271 -38.864 1.00 86.75 334 ALA A CA 1
ATOM 2513 C C . ALA A 1 334 ? -42.386 70.743 -39.975 1.00 86.75 334 ALA A C 1
ATOM 2515 O O . ALA A 1 334 ? -42.348 71.244 -41.098 1.00 86.75 334 ALA A O 1
ATOM 2516 N N . PHE A 1 335 ? -43.246 69.773 -39.661 1.00 82.31 335 PHE A N 1
ATOM 2517 C CA . PHE A 1 335 ? -44.232 69.239 -40.593 1.00 82.31 335 PHE A CA 1
ATOM 2518 C C . PHE A 1 335 ? -45.257 70.303 -41.000 1.00 82.31 335 PHE A C 1
ATOM 2520 O O . PHE A 1 335 ? -45.526 70.473 -42.189 1.00 82.31 335 PHE A O 1
ATOM 2527 N N . GLN A 1 336 ? -45.767 71.089 -40.047 1.00 87.94 336 GLN A N 1
ATOM 2528 C CA . GLN A 1 336 ? -46.642 72.226 -40.344 1.00 87.94 336 GLN A CA 1
ATOM 2529 C C . GLN A 1 336 ? -45.948 73.272 -41.228 1.00 87.94 336 GLN A C 1
ATOM 2531 O O . GLN A 1 336 ? -46.540 73.734 -42.205 1.00 87.94 336 GLN A O 1
ATOM 2536 N N . ALA A 1 337 ? -44.686 73.611 -40.947 1.00 87.19 337 ALA A N 1
ATOM 2537 C CA . ALA A 1 337 ? -43.908 74.534 -41.774 1.00 87.19 337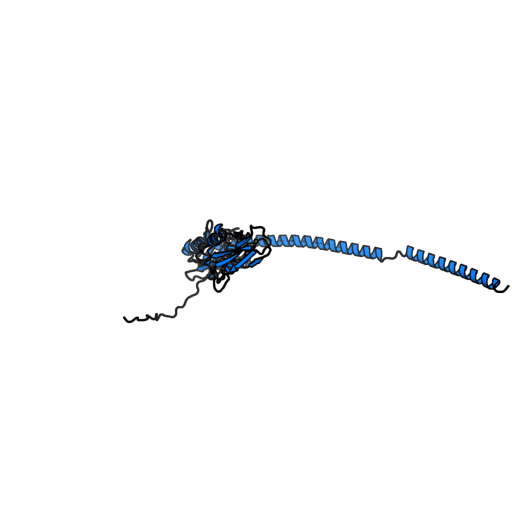 ALA A CA 1
ATOM 2538 C C . ALA A 1 337 ? -43.660 73.981 -43.192 1.00 87.19 337 ALA A C 1
ATOM 2540 O O . ALA A 1 337 ? -43.772 74.715 -44.179 1.00 87.19 337 ALA A O 1
ATOM 2541 N N . ALA A 1 338 ? -43.374 72.681 -43.318 1.00 84.88 338 ALA A N 1
ATOM 2542 C CA . ALA A 1 338 ? -43.208 72.007 -44.603 1.00 84.88 338 ALA A CA 1
ATOM 2543 C C . ALA A 1 338 ? -44.509 72.007 -45.420 1.00 84.88 338 ALA A C 1
ATOM 2545 O O . ALA A 1 338 ? -44.475 72.305 -46.614 1.00 84.88 338 ALA A O 1
ATOM 2546 N N . LEU A 1 339 ? -45.661 71.760 -44.784 1.00 83.94 339 LEU A N 1
ATOM 2547 C CA . LEU A 1 339 ? -46.973 71.859 -45.429 1.00 83.94 339 LEU A CA 1
ATOM 2548 C C . LEU A 1 339 ? -47.268 73.286 -45.910 1.00 83.94 339 LEU A C 1
ATOM 2550 O O . LEU A 1 339 ? -47.702 73.464 -47.046 1.00 83.94 339 LEU A O 1
ATOM 2554 N N . GLN A 1 340 ? -46.989 74.307 -45.093 1.00 85.81 340 GLN A N 1
ATOM 2555 C CA . GLN A 1 340 ? -47.149 75.711 -45.494 1.00 85.81 340 GLN A CA 1
ATOM 2556 C C . GLN A 1 340 ? -46.241 76.080 -46.676 1.00 85.81 340 GLN A C 1
ATOM 2558 O O . GLN A 1 340 ? -46.678 76.747 -47.616 1.00 85.81 340 GLN A O 1
ATOM 2563 N N . THR A 1 341 ? -44.990 75.618 -46.658 1.00 81.12 341 THR A N 1
ATOM 2564 C CA . THR A 1 341 ? -44.030 75.848 -47.747 1.00 81.12 341 THR A CA 1
ATOM 2565 C C . THR A 1 341 ? -44.472 75.146 -49.031 1.00 81.12 341 THR A C 1
ATOM 2567 O O . THR A 1 341 ? -44.469 75.755 -50.102 1.00 81.12 341 THR A O 1
ATOM 2570 N N . GLY A 1 342 ? -44.917 73.891 -48.927 1.00 81.00 342 GLY A N 1
ATOM 2571 C CA . GLY A 1 342 ? -45.446 73.122 -50.052 1.00 81.00 342 GLY A CA 1
ATOM 2572 C C . GLY A 1 342 ? -46.698 73.756 -50.664 1.00 81.00 342 GLY A C 1
ATOM 2573 O O . GLY A 1 342 ? -46.773 73.909 -51.882 1.00 81.00 342 GLY A O 1
ATOM 2574 N N . ALA A 1 343 ? -47.643 74.215 -49.836 1.00 78.19 343 ALA A N 1
ATOM 2575 C CA . ALA A 1 343 ? -48.838 74.921 -50.301 1.00 78.19 343 ALA A CA 1
ATOM 2576 C C . ALA A 1 343 ? -48.494 76.217 -51.061 1.00 78.19 343 ALA A C 1
ATOM 2578 O O . ALA A 1 343 ? -49.130 76.534 -52.067 1.00 78.19 343 ALA A O 1
ATOM 2579 N N . LYS A 1 344 ? -47.452 76.940 -50.627 1.00 71.50 344 LYS A N 1
ATOM 2580 C CA . LYS A 1 344 ? -46.994 78.176 -51.276 1.00 71.50 344 LYS A CA 1
ATOM 2581 C C . LYS A 1 344 ? -46.321 77.922 -52.632 1.00 71.50 344 LYS A C 1
ATOM 2583 O O . LYS A 1 344 ? -46.572 78.674 -53.568 1.00 71.50 344 LYS A O 1
ATOM 2588 N N . LEU A 1 345 ? -45.528 76.852 -52.755 1.00 72.25 345 LEU A N 1
ATOM 2589 C CA . LEU A 1 345 ? -44.898 76.434 -54.020 1.00 72.25 345 LEU A CA 1
ATOM 2590 C C . LEU A 1 345 ? -45.922 75.974 -55.072 1.00 72.25 345 LEU A C 1
ATOM 2592 O O . LEU A 1 345 ? -45.764 76.250 -56.264 1.00 72.25 345 LEU A O 1
ATOM 2596 N N . LEU A 1 346 ? -46.985 75.292 -54.639 1.00 71.38 346 LEU A N 1
ATOM 2597 C CA . LEU A 1 346 ? -48.064 74.862 -55.532 1.00 71.38 346 LEU A CA 1
ATOM 2598 C C . LEU A 1 346 ? -48.905 76.044 -56.046 1.00 71.38 346 LEU A C 1
ATOM 2600 O O . LEU A 1 346 ? -49.336 76.022 -57.194 1.00 71.38 346 LEU A O 1
ATOM 2604 N N . GLN A 1 347 ? -49.104 77.100 -55.248 1.00 66.69 347 GLN A N 1
ATOM 2605 C CA . GLN A 1 347 ? -49.853 78.285 -55.692 1.00 66.69 347 GLN A CA 1
ATOM 2606 C C . GLN A 1 347 ? -49.110 79.145 -56.729 1.00 66.69 347 GLN A C 1
ATOM 2608 O O . GLN A 1 347 ? -49.754 79.661 -57.640 1.00 66.69 347 GLN A O 1
ATOM 2613 N N . THR A 1 348 ? -47.786 79.311 -56.635 1.00 61.66 348 THR A N 1
ATOM 2614 C CA . THR A 1 348 ? -47.033 80.141 -57.598 1.00 61.66 348 THR A CA 1
ATOM 2615 C C . THR A 1 348 ? -46.903 79.489 -58.973 1.00 61.66 348 THR A C 1
ATOM 2617 O O . THR A 1 348 ? -46.996 80.172 -59.987 1.00 61.66 348 THR A O 1
ATOM 2620 N N . THR A 1 349 ? -46.724 78.170 -59.027 1.00 60.53 349 THR A N 1
ATOM 2621 C CA . THR A 1 349 ? -46.443 77.447 -60.282 1.00 60.53 349 THR A CA 1
ATOM 2622 C C . THR A 1 349 ? -47.675 77.244 -61.168 1.00 60.53 349 THR A C 1
ATOM 2624 O O . THR A 1 349 ? -47.548 77.213 -62.388 1.00 60.53 349 THR A O 1
ATOM 2627 N N . LEU A 1 350 ? -48.878 77.175 -60.585 1.00 59.50 350 LEU A N 1
ATOM 2628 C CA . LEU A 1 350 ? -50.135 77.105 -61.343 1.00 59.50 350 LEU A CA 1
ATOM 2629 C C . LEU A 1 350 ? -50.492 78.427 -62.050 1.00 59.50 350 LEU A C 1
ATOM 2631 O O . LEU A 1 350 ? -51.117 78.381 -63.106 1.00 59.50 350 LEU A O 1
ATOM 2635 N N . MET A 1 351 ? -50.075 79.584 -61.517 1.00 58.91 351 MET A N 1
ATOM 2636 C CA . MET A 1 351 ? -50.243 80.884 -62.194 1.00 58.91 351 MET A CA 1
ATOM 2637 C C . MET A 1 351 ? -49.246 81.082 -63.347 1.00 58.91 351 MET A C 1
ATOM 2639 O O . MET A 1 351 ? -49.610 81.663 -64.366 1.00 58.91 351 MET A O 1
ATOM 2643 N N . ASP A 1 352 ? -48.026 80.550 -63.224 1.00 58.25 352 ASP A N 1
ATOM 2644 C CA . ASP A 1 352 ? -46.999 80.624 -64.280 1.00 58.25 352 ASP A CA 1
ATOM 2645 C C . ASP A 1 352 ? -47.257 79.632 -65.437 1.00 58.25 352 ASP A C 1
ATOM 2647 O O . ASP A 1 352 ? -46.757 79.818 -66.540 1.00 58.25 352 ASP A O 1
ATOM 2651 N N . PHE A 1 353 ? -48.072 78.588 -65.222 1.00 59.09 353 PHE A N 1
ATOM 2652 C CA . PHE A 1 353 ? -48.459 77.616 -66.261 1.00 59.09 353 PHE A CA 1
ATOM 2653 C C . PHE A 1 353 ? -49.667 78.067 -67.120 1.00 59.09 353 PHE A C 1
ATOM 2655 O O . PHE A 1 353 ? -50.022 77.386 -68.080 1.00 59.09 353 PHE A O 1
ATOM 2662 N N . LEU A 1 354 ? -50.310 79.200 -66.800 1.00 56.94 354 LEU A N 1
ATOM 2663 C CA . LEU A 1 354 ? -51.490 79.730 -67.511 1.00 56.94 354 LEU A CA 1
ATOM 2664 C C . LEU A 1 354 ? -51.327 81.175 -68.040 1.00 56.94 354 LEU A C 1
ATOM 2666 O O . LEU A 1 354 ? -52.337 81.799 -68.371 1.00 56.94 354 LEU A O 1
ATOM 2670 N N . SER A 1 355 ? -50.096 81.695 -68.153 1.00 50.06 355 SER A N 1
ATOM 2671 C CA . SER A 1 355 ? -49.809 83.025 -68.733 1.00 50.06 355 SER A CA 1
ATOM 2672 C C . SER A 1 355 ? -49.051 82.942 -70.052 1.00 50.06 355 SER A C 1
ATOM 2674 O O . SER A 1 355 ? -48.044 82.202 -70.094 1.00 50.06 355 SER A O 1
#

pLDDT: mean 88.14, std 11.89, range [37.5, 98.69]